Protein AF-A0A6B3MQY4-F1 (afdb_monomer_lite)

pLDDT: mean 89.18, std 12.66, range [29.03, 98.81]

Sequence (368 aa):
MVLSLKIVHDTFLKQQPVPSQKIENEEDKVWVKKGRELELHSWVDLKEEKSYLRIAFTKDEFNGKNTWYVYEPHVEVWDDDKQLFPKKISIKVRNVTSCSTEVVRGLDKQIIDEMNRLIPNVLISFDDLDVQLGPAVWAMLQPAAKRALERAIQDRGVPMVINSAYRTIAQQLILYNHYRNRRCGIPIAARPSRSNHQSGLAIDISDYLRWRPYLQKYGWRWLGWGDPVHFDYVGGGTRDIRALAVRAFQRVWNRYNINDRISEDGSYGPSTERRLNNSFSEGFSISVPSKKESEKSIQFRVLRLSQPYMKGEDVRAIQQALAKAGYSLDVDGVYGRGSEAVVKQFQQQNGLDVDGIVGPATRAKMGL

Foldseek 3Di:
DFKKKAFQAWWKWAQDLDPPVPDPDPLRIDTDHHGDMFTFPDWDCPVPDGQKIWTAGPDCPGNSGGITIIRQVRIWIDDVPRTPPPPLPFDFLLRDQDLALLSLVQAQVQLVVLLCVVPPQQWDALPVALEDEDSREDRIARPLLSVLVNQLCVVVVHHWYWHYAADALSSLLSLVSCCVVVHPVRVDGDHQLPDLSNQRFKIFTDPQVVSVVSSVVSQWDQPPDVRSRMTGRPDDPGDRCSLVSLLSQLVLCCVQPVPLHDDSRSDDDPSSSVVSSRATSSGGDPPPPPVVVVPVPPPQDWAAADVVWQFDPNQLVVVVLLVVVPDDDDSPRTCHPRQLVSLLVQCVVQVHDSRSICDPVSCVSSVD

Structure (mmCIF, N/CA/C/O backbone):
data_AF-A0A6B3MQY4-F1
#
_entry.id   AF-A0A6B3MQY4-F1
#
loop_
_atom_site.group_PDB
_atom_site.id
_atom_site.type_symbol
_atom_site.label_atom_id
_atom_site.label_alt_id
_atom_site.label_comp_id
_atom_site.label_asym_id
_atom_site.label_entity_id
_atom_site.label_seq_id
_atom_site.pdbx_PDB_ins_code
_atom_site.Cartn_x
_atom_site.Cartn_y
_atom_site.Cartn_z
_atom_site.occupancy
_atom_site.B_iso_or_equiv
_atom_site.auth_seq_id
_atom_site.auth_comp_id
_atom_site.auth_asym_id
_atom_site.auth_atom_id
_at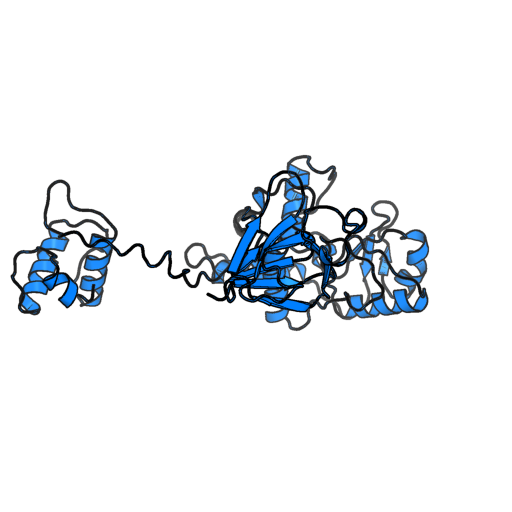om_site.pdbx_PDB_model_num
ATOM 1 N N . MET A 1 1 ? -23.677 -3.964 17.944 1.00 61.03 1 MET A N 1
ATOM 2 C CA . MET A 1 1 ? -22.554 -3.846 18.882 1.00 61.03 1 MET A CA 1
ATOM 3 C C . MET A 1 1 ? -22.333 -5.204 19.499 1.00 61.03 1 MET A C 1
ATOM 5 O O . MET A 1 1 ? -22.690 -5.446 20.648 1.00 61.03 1 MET A O 1
ATOM 9 N N . VAL A 1 2 ? -21.818 -6.109 18.676 1.00 82.31 2 VAL A N 1
ATOM 10 C CA . VAL A 1 2 ? -21.225 -7.362 19.117 1.00 82.31 2 VAL A CA 1
ATOM 11 C C . VAL A 1 2 ? -19.726 -7.120 19.126 1.00 82.31 2 VAL A C 1
ATOM 13 O O . VAL A 1 2 ? -19.123 -6.845 18.087 1.00 82.31 2 VAL A O 1
ATOM 16 N N . LEU A 1 3 ? -19.139 -7.158 20.316 1.00 92.50 3 LEU A N 1
ATOM 17 C CA . LEU A 1 3 ? -17.700 -7.065 20.460 1.00 92.50 3 LEU A CA 1
ATOM 18 C C . LEU A 1 3 ? -17.107 -8.451 20.176 1.00 92.50 3 LEU A C 1
ATOM 20 O O . LEU A 1 3 ? -17.546 -9.437 20.765 1.00 92.50 3 LEU A O 1
ATOM 24 N N . SER A 1 4 ? -16.117 -8.544 19.291 1.00 94.50 4 SER A N 1
ATOM 25 C CA . SER A 1 4 ? -15.489 -9.821 18.942 1.00 94.50 4 SER A CA 1
ATOM 26 C C . SER A 1 4 ? -13.966 -9.766 19.012 1.00 94.50 4 SER A C 1
ATOM 28 O O . SER A 1 4 ? -13.336 -8.728 18.797 1.00 94.50 4 SER A O 1
ATOM 30 N N . LEU A 1 5 ? -13.371 -10.909 19.347 1.00 95.25 5 LEU A N 1
ATOM 31 C CA . LEU A 1 5 ? -11.942 -11.174 19.277 1.00 95.25 5 LEU A CA 1
ATOM 32 C C . LEU A 1 5 ? -11.680 -12.078 18.078 1.00 95.25 5 LEU A C 1
ATOM 34 O O . LEU A 1 5 ? -12.143 -13.219 18.059 1.00 95.25 5 LEU A O 1
ATOM 38 N N . LYS A 1 6 ? -10.891 -11.610 17.114 1.00 95.69 6 LYS A N 1
ATOM 39 C CA . LYS A 1 6 ? -10.415 -12.432 15.997 1.00 95.69 6 LYS A CA 1
ATOM 40 C C . LYS A 1 6 ? -8.990 -12.891 16.262 1.00 95.69 6 LYS A C 1
ATOM 42 O O . LYS A 1 6 ? -8.109 -12.071 16.510 1.00 95.69 6 LYS A O 1
ATOM 47 N N . ILE A 1 7 ? -8.756 -14.197 16.179 1.00 95.81 7 ILE A N 1
ATOM 48 C CA . ILE A 1 7 ? -7.427 -14.798 16.314 1.00 95.81 7 ILE A CA 1
ATOM 49 C C . ILE A 1 7 ? -6.735 -14.775 14.947 1.00 95.81 7 ILE A C 1
ATOM 51 O O . ILE A 1 7 ? -7.096 -15.536 14.048 1.00 95.81 7 ILE A O 1
ATOM 55 N N . VAL A 1 8 ? -5.738 -13.908 14.771 1.00 87.75 8 VAL A N 1
ATOM 56 C CA . VAL A 1 8 ? -5.020 -13.737 13.491 1.00 87.75 8 VAL A CA 1
ATOM 57 C C . VAL A 1 8 ? -3.744 -14.580 13.388 1.00 87.75 8 VAL A C 1
ATOM 59 O O . VAL A 1 8 ? -3.278 -14.845 12.277 1.00 87.75 8 VAL A O 1
ATOM 62 N N . HIS A 1 9 ? -3.246 -15.095 14.516 1.00 78.44 9 HIS A N 1
ATOM 63 C CA . HIS A 1 9 ? -2.163 -16.082 14.612 1.00 78.44 9 HIS A CA 1
ATOM 64 C C . HIS A 1 9 ? -2.474 -17.123 15.696 1.00 78.44 9 HIS A C 1
ATOM 66 O O . HIS A 1 9 ? -3.142 -16.795 16.675 1.00 78.44 9 HIS A O 1
ATOM 72 N N . ASP A 1 10 ? -1.975 -18.356 15.548 1.00 88.25 10 ASP A N 1
ATOM 73 C CA . ASP A 1 10 ? -2.083 -19.381 16.597 1.00 88.25 10 ASP A CA 1
ATOM 74 C C . ASP A 1 10 ? -1.523 -18.838 17.919 1.00 88.25 10 ASP A C 1
ATOM 76 O O . ASP A 1 10 ? -0.451 -18.228 17.961 1.00 88.25 10 ASP A O 1
ATOM 80 N N . THR A 1 11 ? -2.266 -19.011 19.011 1.00 95.38 11 THR A N 1
ATOM 81 C CA . THR A 1 11 ? -1.950 -18.332 20.270 1.00 95.38 11 THR A CA 1
ATOM 82 C C . THR A 1 11 ? -2.423 -19.109 21.494 1.00 95.38 11 THR A C 1
ATOM 84 O O . THR A 1 11 ? -3.112 -20.121 21.386 1.00 95.38 11 THR A O 1
ATOM 87 N N . PHE A 1 12 ? -2.044 -18.620 22.675 1.00 95.69 12 PHE A N 1
ATOM 88 C CA . PHE A 1 12 ? -2.571 -19.087 23.953 1.00 95.69 12 PHE A CA 1
ATOM 89 C C . PHE A 1 12 ? -3.357 -17.970 24.639 1.00 95.69 12 PHE A C 1
ATOM 91 O O . PHE A 1 12 ? -2.823 -16.872 24.836 1.00 95.69 12 PHE A O 1
ATOM 98 N N . LEU A 1 13 ? -4.579 -18.285 25.064 1.00 95.44 13 LEU A N 1
ATOM 99 C CA . LEU A 1 13 ? -5.280 -17.554 26.117 1.00 95.44 13 LEU A CA 1
ATOM 100 C C . LEU A 1 13 ? -4.707 -17.992 27.461 1.00 95.44 13 LEU A C 1
ATOM 102 O O . LEU A 1 13 ? -4.460 -19.179 27.658 1.00 95.44 13 LEU A O 1
ATOM 106 N N . LYS A 1 14 ? -4.443 -17.052 28.368 1.00 94.75 14 LYS A N 1
ATOM 107 C CA . LYS A 1 14 ? -3.740 -17.323 29.631 1.00 94.75 14 LYS A CA 1
ATOM 108 C C . LYS A 1 14 ? -4.386 -16.623 30.819 1.00 94.75 14 LYS A C 1
ATOM 110 O O . LYS A 1 14 ? -4.892 -15.524 30.655 1.00 94.75 14 LYS A O 1
ATOM 115 N N . GLN A 1 15 ? -4.332 -17.198 32.016 1.00 94.25 15 GLN A N 1
ATOM 116 C CA . GLN A 1 15 ? -4.803 -16.524 33.240 1.00 94.25 15 GLN A CA 1
ATOM 117 C C . GLN A 1 15 ? -3.824 -15.463 33.761 1.00 94.25 15 GLN A C 1
ATOM 119 O O . GLN A 1 15 ? -4.165 -14.668 34.633 1.00 94.25 15 GLN A O 1
ATOM 124 N N . GLN A 1 16 ? -2.614 -15.410 33.200 1.00 90.56 16 GLN A N 1
ATOM 125 C CA . GLN A 1 16 ? -1.599 -14.417 33.534 1.00 90.56 16 GLN A CA 1
ATOM 126 C C . GLN A 1 16 ? -0.912 -13.894 32.259 1.00 90.56 16 GLN A C 1
ATOM 128 O O . GLN A 1 16 ? -0.672 -14.672 31.329 1.00 90.56 16 GLN A O 1
ATOM 133 N N . PRO A 1 17 ? -0.535 -12.601 32.196 1.00 90.81 17 PRO A N 1
ATOM 134 C CA . PRO A 1 17 ? 0.137 -12.002 31.041 1.00 90.81 17 PRO A CA 1
ATOM 135 C C . PRO A 1 17 ? 1.636 -12.354 31.013 1.00 90.81 17 PRO A C 1
ATOM 137 O O . PRO A 1 17 ? 2.506 -11.489 31.084 1.00 90.81 17 PRO A O 1
ATOM 140 N N . VAL A 1 18 ? 1.961 -13.645 30.953 1.00 87.94 18 VAL A N 1
ATOM 141 C CA . VAL A 1 18 ? 3.334 -14.172 30.879 1.00 87.94 18 VAL A CA 1
ATOM 142 C C . VAL A 1 18 ? 3.470 -15.153 29.706 1.00 87.94 18 VAL A C 1
ATOM 144 O O . VAL A 1 18 ? 2.458 -15.639 29.191 1.00 87.94 18 VAL A O 1
ATOM 147 N N . PRO A 1 19 ? 4.691 -15.443 29.212 1.00 87.88 19 PRO A N 1
ATOM 148 C CA . PRO A 1 19 ? 4.897 -16.512 28.233 1.00 87.88 19 PRO A CA 1
ATOM 149 C C . PRO A 1 19 ? 4.274 -17.831 28.709 1.00 87.88 19 PRO A C 1
ATOM 151 O O . PRO A 1 19 ? 4.340 -18.142 29.896 1.00 87.88 19 PRO A O 1
ATOM 154 N N . SER A 1 20 ? 3.670 -18.608 27.802 1.00 88.25 20 SER A N 1
ATOM 155 C CA . SER A 1 20 ? 2.954 -19.846 28.164 1.00 88.25 20 SER A CA 1
ATOM 156 C C . SER A 1 20 ? 3.859 -20.891 28.819 1.00 88.25 20 SER A C 1
ATOM 158 O O . SER A 1 20 ? 3.375 -21.698 29.603 1.00 88.25 20 SER A O 1
ATOM 160 N N . GLN A 1 21 ? 5.170 -20.842 28.561 1.00 89.62 21 GLN A N 1
ATOM 161 C CA . GLN A 1 21 ? 6.170 -21.699 29.205 1.00 89.62 21 GLN A CA 1
ATOM 162 C C . GLN A 1 21 ? 6.324 -21.426 30.708 1.00 89.62 21 GLN A C 1
ATOM 164 O O . GLN A 1 21 ? 6.872 -22.259 31.416 1.00 89.62 21 GLN A O 1
ATOM 169 N N . LYS A 1 22 ? 5.870 -20.263 31.197 1.00 91.19 22 LYS A N 1
ATOM 170 C CA . LYS A 1 22 ? 5.898 -19.897 32.623 1.00 91.19 22 LYS A CA 1
ATOM 171 C C . LYS A 1 22 ? 4.606 -20.259 33.365 1.00 91.19 22 LYS A C 1
ATOM 173 O O . LYS A 1 22 ? 4.474 -19.911 34.531 1.00 91.19 22 LYS A O 1
ATOM 178 N N . ILE A 1 23 ? 3.644 -20.886 32.688 1.00 90.94 23 ILE A N 1
ATOM 179 C CA . ILE A 1 23 ? 2.370 -21.309 33.275 1.00 90.94 23 ILE A CA 1
ATOM 180 C C . ILE A 1 23 ? 2.423 -22.824 33.460 1.00 90.94 23 ILE A C 1
ATOM 182 O O . ILE A 1 23 ? 2.354 -23.575 32.482 1.00 90.94 23 ILE A O 1
ATOM 186 N N . GLU A 1 24 ? 2.569 -23.238 34.718 1.00 93.38 24 G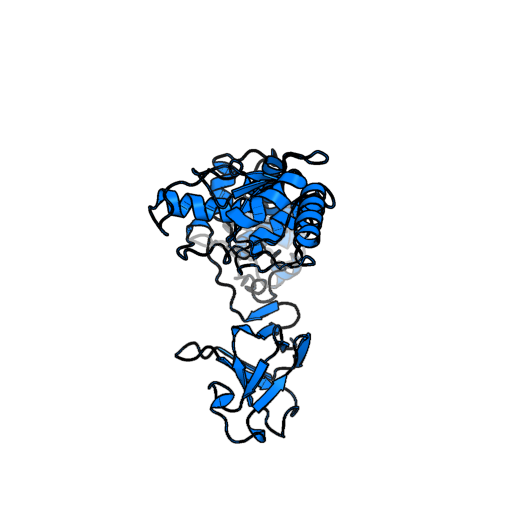LU A N 1
ATOM 187 C CA . GLU A 1 24 ? 2.681 -24.644 35.122 1.00 93.38 24 GLU A CA 1
ATOM 188 C C . GLU A 1 24 ? 1.328 -25.363 35.083 1.00 93.38 24 GLU A C 1
ATOM 190 O O . GLU A 1 24 ? 1.250 -26.503 34.636 1.00 93.38 24 GLU A O 1
ATOM 195 N N . ASN A 1 25 ? 0.253 -24.689 35.501 1.00 92.12 25 ASN A N 1
ATOM 196 C CA . ASN A 1 25 ? -1.086 -25.264 35.496 1.00 92.12 25 ASN A CA 1
ATOM 197 C C . ASN A 1 25 ? -1.700 -25.230 34.084 1.00 92.12 25 ASN A C 1
ATOM 199 O O . ASN A 1 25 ? -1.950 -24.159 33.528 1.00 92.12 25 ASN A O 1
ATOM 203 N N . GLU A 1 26 ? -1.984 -26.398 33.507 1.00 90.69 26 GLU A N 1
ATOM 204 C CA . GLU A 1 26 ? -2.591 -26.513 32.174 1.00 90.69 26 GLU A CA 1
ATOM 205 C C . GLU A 1 26 ? -4.005 -25.910 32.110 1.00 90.69 26 GLU A C 1
ATOM 207 O O . GLU A 1 26 ? -4.407 -25.411 31.065 1.00 90.69 26 GLU A O 1
ATOM 212 N N . GLU A 1 27 ? -4.741 -25.836 33.224 1.00 91.12 27 GLU A N 1
ATOM 213 C CA . GLU A 1 27 ? -6.062 -25.186 33.253 1.00 91.12 27 GLU A CA 1
ATOM 214 C C . GLU A 1 27 ? -5.996 -23.652 33.142 1.00 91.12 27 GLU A C 1
ATOM 216 O O . GLU A 1 27 ? -7.023 -22.991 32.937 1.00 91.12 27 GLU A O 1
ATOM 221 N N . ASP A 1 28 ? -4.801 -23.075 33.294 1.00 93.38 28 ASP A N 1
ATOM 222 C CA . ASP A 1 28 ? -4.534 -21.637 33.228 1.00 93.38 28 ASP A CA 1
ATOM 223 C C . ASP A 1 28 ? -4.042 -21.180 31.848 1.00 93.38 28 ASP A C 1
ATOM 225 O O . ASP A 1 28 ? -3.760 -19.989 31.656 1.00 93.38 28 ASP A O 1
ATOM 229 N N . LYS A 1 29 ? -3.980 -22.086 30.862 1.00 94.62 29 LYS A N 1
ATOM 230 C CA . LYS A 1 29 ? -3.701 -21.754 29.461 1.00 94.62 29 LYS A CA 1
ATOM 231 C C . LYS A 1 29 ? -4.554 -22.576 28.497 1.00 94.62 29 LYS A C 1
ATOM 233 O O . LYS A 1 29 ? -4.759 -23.764 28.679 1.00 94.62 29 LYS A O 1
ATOM 238 N N . VAL A 1 30 ? -5.018 -21.947 27.423 1.00 95.25 30 VAL A N 1
ATOM 239 C CA . VAL A 1 30 ? -5.799 -22.615 26.375 1.00 95.25 30 VAL A CA 1
ATOM 240 C C . VAL A 1 30 ? -5.226 -22.260 25.017 1.00 95.25 30 VAL A C 1
ATOM 242 O O . VAL A 1 30 ? -5.071 -21.082 24.693 1.00 95.25 30 VAL A O 1
ATOM 245 N N . TRP A 1 31 ? -4.902 -23.278 24.222 1.00 94.75 31 TRP A N 1
ATOM 246 C CA . TRP A 1 31 ? -4.451 -23.092 22.847 1.00 94.75 31 TRP A CA 1
ATOM 247 C C . TRP A 1 31 ? -5.632 -22.755 21.936 1.00 94.75 31 TRP A C 1
ATOM 249 O O . TRP A 1 31 ? -6.662 -23.428 21.964 1.00 94.75 31 TRP A O 1
ATOM 259 N N . VAL A 1 32 ? -5.473 -21.727 21.104 1.00 95.44 32 VAL A N 1
ATOM 260 C CA . VAL A 1 32 ? -6.499 -21.283 20.160 1.00 95.44 32 VAL A CA 1
ATOM 261 C C . VAL A 1 32 ? -5.879 -21.077 18.785 1.00 95.44 32 VAL A C 1
ATOM 263 O O . VAL A 1 32 ? -4.894 -20.353 18.624 1.00 95.44 32 VAL A O 1
ATOM 266 N N . LYS A 1 33 ? -6.483 -21.716 17.783 1.00 92.88 33 LYS A N 1
ATOM 267 C CA . LYS A 1 33 ? -6.036 -21.659 16.391 1.00 92.88 33 LYS A CA 1
ATOM 268 C C . LYS A 1 33 ? -6.427 -20.340 15.722 1.00 92.88 33 LYS A C 1
ATOM 270 O O . LYS A 1 33 ? -7.522 -19.817 15.954 1.00 92.88 33 LYS A O 1
ATOM 275 N N . LYS A 1 34 ? -5.573 -19.860 14.818 1.00 91.31 34 LYS A N 1
ATOM 276 C CA . LYS A 1 34 ? -5.878 -18.799 13.854 1.00 91.31 34 LYS A CA 1
ATOM 277 C C . LYS A 1 34 ? -7.217 -19.046 13.154 1.00 91.31 34 LYS A C 1
ATOM 279 O O . LYS A 1 34 ? -7.534 -20.168 12.761 1.00 91.31 34 LYS A O 1
ATOM 284 N N . GLY A 1 35 ? -7.968 -17.967 12.952 1.00 88.12 35 GLY A N 1
ATOM 285 C CA . GLY A 1 35 ? -9.259 -17.948 12.266 1.00 88.12 35 GLY A CA 1
ATOM 286 C C . GLY A 1 35 ? -10.464 -18.096 13.195 1.00 88.12 35 GLY A C 1
ATOM 287 O O . GLY A 1 35 ? -11.590 -17.947 12.734 1.00 88.12 35 GLY A O 1
ATOM 288 N N . ARG A 1 36 ? -10.256 -18.362 14.491 1.00 93.94 36 ARG A N 1
ATOM 289 C CA . ARG A 1 36 ? -11.336 -18.339 15.487 1.00 93.94 36 ARG A CA 1
ATOM 290 C C . ARG A 1 36 ? -11.804 -16.906 15.738 1.00 93.94 36 ARG A C 1
ATOM 292 O O . ARG A 1 36 ? -10.984 -15.999 15.872 1.00 93.94 36 ARG A O 1
ATOM 299 N N . GLU A 1 37 ? -13.115 -16.741 15.853 1.00 93.94 37 GLU A N 1
ATOM 300 C CA . GLU A 1 37 ? -13.773 -15.507 16.276 1.00 93.94 37 GLU A CA 1
ATOM 301 C C . GLU A 1 37 ? -14.598 -15.802 17.531 1.00 93.94 37 GLU A C 1
ATOM 303 O O . GLU A 1 37 ? -15.326 -16.794 17.567 1.00 93.94 37 GLU A O 1
ATOM 308 N N . LEU A 1 38 ? -14.409 -14.998 18.578 1.00 93.38 38 LEU A N 1
ATOM 309 C CA . LEU A 1 38 ? -14.967 -15.222 19.914 1.00 93.38 38 LEU A CA 1
ATOM 310 C C . LEU A 1 38 ? -15.693 -13.962 20.386 1.00 93.38 38 LEU A C 1
ATOM 312 O O . LEU A 1 38 ? -15.182 -12.857 20.209 1.00 93.38 38 LEU A O 1
ATOM 316 N N . GLU A 1 39 ? -16.861 -14.116 21.003 1.00 93.44 39 GLU A N 1
ATOM 317 C CA . GLU A 1 39 ? -17.662 -12.985 21.478 1.00 93.44 39 GLU A CA 1
ATOM 318 C C . GLU A 1 39 ? -17.143 -12.464 22.824 1.00 93.44 39 GLU A C 1
ATOM 320 O O . GLU A 1 39 ? -17.014 -13.206 23.802 1.00 93.44 39 GLU A O 1
ATOM 325 N N . LEU A 1 40 ? -16.843 -11.171 22.877 1.00 93.38 40 LEU A N 1
ATOM 326 C CA . LEU A 1 40 ? -16.317 -10.505 24.056 1.00 93.38 40 LEU A CA 1
ATOM 327 C C . LEU A 1 40 ? -17.413 -9.728 24.787 1.00 93.38 40 LEU A C 1
ATOM 329 O O . LEU A 1 40 ? -18.181 -8.983 24.189 1.00 93.38 40 LEU A O 1
ATOM 333 N N . HIS A 1 41 ? -17.383 -9.800 26.112 1.00 90.25 41 HIS A N 1
ATOM 334 C CA . HIS A 1 41 ? -18.061 -8.850 26.982 1.00 90.25 41 HIS A CA 1
ATOM 335 C C . HIS A 1 41 ? -17.249 -7.551 27.110 1.00 90.25 41 HIS A C 1
ATOM 337 O O . HIS A 1 41 ? -17.795 -6.451 27.038 1.00 90.25 41 HIS A O 1
ATOM 343 N N . SER A 1 42 ? -15.929 -7.650 27.306 1.00 88.69 42 SER A N 1
ATOM 344 C CA . SER A 1 42 ? -15.054 -6.479 27.434 1.00 88.69 42 SER A CA 1
ATOM 345 C C . SER A 1 42 ? -13.589 -6.797 27.134 1.00 88.69 42 SER A C 1
ATOM 347 O O . SER A 1 42 ? -13.180 -7.955 27.046 1.00 88.69 42 SER A O 1
ATOM 349 N N . TRP A 1 43 ? -12.781 -5.750 26.972 1.00 93.19 43 TRP A N 1
ATOM 350 C CA . TRP A 1 43 ? -11.337 -5.865 26.790 1.00 93.19 43 TRP A CA 1
ATOM 351 C C . TRP A 1 43 ? -10.609 -4.624 27.313 1.00 93.19 43 TRP A C 1
ATOM 353 O O . TRP A 1 43 ? -11.179 -3.533 27.384 1.00 93.19 43 TRP A O 1
ATOM 363 N N . VAL A 1 44 ? -9.338 -4.798 27.667 1.00 86.62 44 VAL A N 1
ATOM 364 C CA . VAL A 1 44 ? -8.420 -3.746 28.104 1.00 86.62 44 VAL A CA 1
ATOM 365 C C . VAL A 1 44 ? -7.053 -4.001 27.471 1.00 86.62 44 VAL A C 1
ATOM 367 O O . VAL A 1 44 ? -6.462 -5.064 27.654 1.00 86.62 44 VAL A O 1
ATOM 370 N N . ASP A 1 45 ? -6.563 -3.009 26.734 1.00 83.81 45 ASP A N 1
ATOM 371 C CA . ASP A 1 45 ? -5.159 -2.892 26.331 1.00 83.81 45 ASP A CA 1
ATOM 372 C C . ASP A 1 45 ? -4.342 -2.507 27.563 1.00 83.81 45 ASP A C 1
ATOM 374 O O . ASP A 1 45 ? -4.585 -1.448 28.151 1.00 83.81 45 ASP A O 1
ATOM 378 N N . LEU A 1 46 ? -3.439 -3.391 27.991 1.00 75.44 46 LEU A N 1
ATOM 379 C CA . LEU A 1 46 ? -2.744 -3.219 29.260 1.00 75.44 46 LEU A CA 1
ATOM 380 C C . LEU A 1 46 ? -1.632 -2.179 29.201 1.00 75.44 46 LEU A C 1
ATOM 382 O O . LEU A 1 46 ? -1.231 -1.778 30.283 1.00 75.44 46 LEU A O 1
ATOM 386 N N . LYS A 1 47 ? -1.217 -1.711 28.006 1.00 61.38 47 LYS A N 1
ATOM 387 C CA . LYS A 1 47 ? -0.308 -0.584 27.667 1.00 61.38 47 LYS A CA 1
ATOM 388 C C . LYS A 1 47 ? 1.029 -0.429 28.401 1.00 61.38 47 LYS A C 1
ATOM 390 O O . LYS A 1 47 ? 1.932 0.218 27.874 1.00 61.38 47 LYS A O 1
ATOM 395 N N . GLU A 1 48 ? 1.179 -1.001 29.576 1.00 51.03 48 GLU A N 1
ATOM 396 C CA . GLU A 1 48 ? 2.256 -0.812 30.518 1.00 51.03 48 GLU A CA 1
ATOM 397 C C . GLU A 1 48 ? 2.812 -2.212 30.821 1.00 51.03 48 GLU A C 1
ATOM 399 O O . GLU A 1 48 ? 2.181 -3.070 31.433 1.00 51.03 48 GLU A O 1
ATOM 404 N N . GLU A 1 49 ? 4.014 -2.440 30.289 1.00 46.69 49 GLU A N 1
ATOM 405 C CA . GLU A 1 49 ? 4.969 -3.512 30.606 1.00 46.69 49 GLU A CA 1
ATOM 406 C C . GLU A 1 49 ? 4.880 -4.857 29.870 1.00 46.69 49 GLU A C 1
ATOM 408 O O . GLU A 1 49 ? 5.921 -5.501 29.721 1.00 46.69 49 GLU A O 1
ATOM 413 N N . LYS A 1 50 ? 3.727 -5.319 29.369 1.00 55.28 50 LYS A N 1
ATOM 414 C CA . LYS A 1 50 ? 3.641 -6.646 28.714 1.00 55.28 50 LYS A CA 1
ATOM 415 C C . LYS A 1 50 ? 2.636 -6.603 27.561 1.00 55.28 50 LYS A C 1
ATOM 417 O O . LYS A 1 50 ? 1.487 -6.289 27.816 1.00 55.28 50 LYS A O 1
ATOM 422 N N . SER A 1 51 ? 3.051 -6.939 26.332 1.00 80.81 51 SER A N 1
ATOM 423 C CA . SER A 1 51 ? 2.237 -6.920 25.091 1.00 80.81 51 SER A CA 1
ATOM 424 C C . SER A 1 51 ? 1.035 -7.887 25.122 1.00 80.81 51 SER A C 1
ATOM 426 O O . SER A 1 51 ? 1.013 -8.905 24.424 1.00 80.81 51 SER A O 1
ATOM 428 N N . TYR A 1 52 ? 0.054 -7.613 25.973 1.00 86.31 52 TYR A N 1
ATOM 429 C CA . TYR A 1 52 ? -1.093 -8.457 26.264 1.00 86.31 52 TYR A CA 1
ATOM 430 C C . TYR A 1 52 ? -2.376 -7.637 26.370 1.00 86.31 52 TYR A C 1
ATOM 432 O O . TYR A 1 52 ? -2.452 -6.659 27.111 1.00 86.31 52 TYR A O 1
ATOM 440 N N . LEU A 1 53 ? -3.439 -8.140 25.745 1.00 90.56 53 LEU A N 1
ATOM 441 C CA . LEU A 1 53 ? -4.798 -7.717 26.057 1.00 90.56 53 LEU A CA 1
ATOM 442 C C . LEU A 1 53 ? -5.326 -8.536 27.223 1.00 90.56 53 LEU A C 1
ATOM 444 O O . LEU A 1 53 ? -5.173 -9.758 27.231 1.00 90.56 53 LEU A O 1
ATOM 448 N N . ARG A 1 54 ? -6.022 -7.884 28.152 1.00 93.31 54 ARG A N 1
ATOM 449 C CA . ARG A 1 54 ? -6.958 -8.556 29.055 1.00 93.31 54 ARG A CA 1
ATOM 450 C C . ARG A 1 54 ? -8.332 -8.556 28.398 1.00 93.31 54 ARG A C 1
ATOM 452 O O . ARG A 1 54 ? -8.832 -7.499 28.029 1.00 93.31 54 ARG A O 1
ATOM 459 N N . ILE A 1 55 ? -8.943 -9.720 28.264 1.00 94.31 55 ILE A N 1
ATOM 460 C CA . ILE A 1 55 ? -10.229 -9.928 27.596 1.00 94.31 55 ILE A CA 1
ATOM 461 C C . ILE A 1 55 ? -11.202 -10.629 28.543 1.00 94.31 55 ILE A C 1
ATOM 463 O O . ILE A 1 55 ? -10.777 -11.404 29.398 1.00 94.31 55 ILE A O 1
ATOM 467 N N . ALA A 1 56 ? -12.494 -10.363 28.387 1.00 93.44 56 ALA A N 1
ATOM 468 C CA . ALA A 1 56 ? -13.565 -11.080 29.064 1.00 93.44 56 ALA A CA 1
ATOM 469 C C . ALA A 1 56 ? -14.595 -11.542 28.029 1.00 93.44 56 ALA A C 1
ATOM 471 O O . ALA A 1 56 ? -15.062 -10.720 27.242 1.00 93.44 56 ALA A O 1
ATOM 472 N N . PHE A 1 57 ? -14.939 -12.828 28.019 1.00 92.12 57 PHE A N 1
ATOM 473 C CA . PHE A 1 57 ? -15.910 -13.413 27.087 1.00 92.12 57 PHE A CA 1
ATOM 474 C C . PHE A 1 57 ? -17.350 -13.260 27.588 1.00 92.12 57 PHE A C 1
ATOM 476 O O . PHE A 1 57 ? -17.593 -13.213 28.793 1.00 92.12 57 PHE A O 1
ATOM 483 N N . THR A 1 58 ? -18.310 -13.194 26.660 1.00 84.31 58 THR A N 1
ATOM 484 C CA . THR A 1 58 ? -19.750 -13.109 26.985 1.00 84.31 58 THR A CA 1
ATOM 485 C C . THR A 1 58 ? -20.297 -14.420 27.555 1.00 84.31 58 THR A C 1
ATOM 487 O O . THR A 1 58 ? -21.296 -14.424 28.272 1.00 84.31 58 THR A O 1
ATOM 490 N N . LYS A 1 59 ? -19.647 -15.544 27.238 1.00 82.31 59 LYS A N 1
ATOM 491 C CA . LYS A 1 59 ? -20.007 -16.890 27.691 1.00 82.31 59 LYS A CA 1
ATOM 492 C C . LYS A 1 59 ? -18.777 -17.586 28.260 1.00 82.31 59 LYS A C 1
ATOM 494 O O . LYS A 1 59 ? -17.658 -17.341 27.806 1.00 82.31 59 LYS A O 1
ATOM 499 N N . ASP A 1 60 ? -18.999 -18.480 29.216 1.00 74.19 60 ASP A N 1
ATOM 500 C CA . ASP A 1 60 ? -17.951 -19.361 29.724 1.00 74.19 60 ASP A CA 1
ATOM 501 C C . ASP A 1 60 ? -17.598 -20.405 28.660 1.00 74.19 60 ASP A C 1
ATOM 503 O O . ASP A 1 60 ? -18.239 -21.446 28.538 1.00 74.19 60 ASP A O 1
ATOM 507 N N . GLU A 1 61 ? -16.580 -20.103 27.856 1.00 74.44 61 GLU A N 1
ATOM 508 C CA . GLU A 1 61 ? -16.088 -21.000 26.800 1.00 74.44 61 GLU A CA 1
ATOM 509 C C . GLU A 1 61 ? -14.828 -21.777 27.201 1.00 74.44 61 GLU A C 1
ATOM 511 O O . GLU A 1 61 ? -14.493 -22.776 26.566 1.00 74.44 61 GLU A O 1
ATOM 516 N N . PHE A 1 62 ? -14.126 -21.350 28.254 1.00 84.06 62 PHE A N 1
ATOM 517 C CA . PHE A 1 62 ? -12.800 -21.868 28.591 1.00 84.06 62 PHE A CA 1
ATOM 518 C C . PHE A 1 62 ? -12.694 -22.164 30.088 1.00 84.06 62 PHE A C 1
ATOM 520 O O . PHE A 1 62 ? -12.513 -21.259 30.897 1.00 84.06 62 PHE A O 1
ATOM 527 N N . ASN A 1 63 ? -12.802 -23.442 30.461 1.00 80.19 63 ASN A N 1
ATOM 528 C CA . ASN A 1 63 ? -12.569 -23.950 31.822 1.00 80.19 63 ASN A CA 1
ATOM 529 C C . ASN A 1 63 ? -13.342 -23.211 32.936 1.00 80.19 63 ASN A C 1
ATOM 531 O O . ASN A 1 63 ? -12.814 -23.018 34.028 1.00 80.19 63 ASN A O 1
ATOM 535 N N . GLY A 1 64 ? -14.567 -22.744 32.659 1.00 81.94 64 GLY A N 1
ATOM 536 C CA . GLY A 1 64 ? -15.377 -21.987 33.627 1.00 81.94 64 GLY A CA 1
ATOM 537 C C . GLY A 1 64 ? -14.794 -20.620 34.016 1.00 81.94 64 GLY A C 1
ATOM 538 O O . GLY A 1 64 ? -15.182 -20.053 35.033 1.00 81.94 64 GLY A O 1
ATOM 539 N N . LYS A 1 65 ? -13.833 -20.103 33.239 1.00 85.25 65 LYS A N 1
ATOM 540 C CA . LYS A 1 65 ? -13.204 -18.796 33.441 1.00 85.25 65 LYS A CA 1
ATOM 541 C C . LYS A 1 65 ? -13.600 -17.872 32.295 1.00 85.25 65 LYS A C 1
ATOM 543 O O . LYS A 1 65 ? -13.393 -18.188 31.122 1.00 85.25 65 LYS A O 1
ATOM 548 N N . ASN A 1 66 ? -14.087 -16.685 32.637 1.00 88.56 66 ASN A N 1
ATOM 549 C CA . ASN A 1 66 ? -14.515 -15.697 31.648 1.00 88.56 66 ASN A CA 1
ATOM 550 C C . ASN A 1 66 ? -13.408 -14.713 31.240 1.00 88.56 66 ASN A C 1
ATOM 552 O O . ASN A 1 66 ? -13.469 -14.152 30.150 1.00 88.56 66 ASN A O 1
ATOM 556 N N . THR A 1 67 ? -12.398 -14.501 32.087 1.00 92.56 67 THR A N 1
ATOM 557 C CA . THR A 1 67 ? -11.351 -13.490 31.896 1.00 92.56 67 THR A CA 1
ATOM 558 C C . THR A 1 67 ? -10.035 -14.154 31.532 1.00 92.56 67 THR A C 1
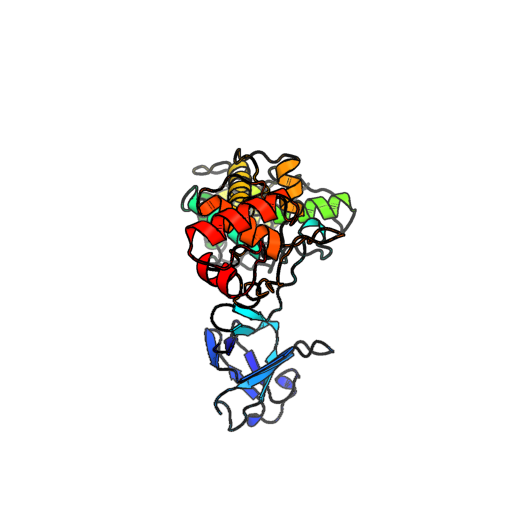ATOM 560 O O . THR A 1 67 ? -9.602 -15.076 32.215 1.00 92.56 67 THR A O 1
ATOM 563 N N . TRP A 1 68 ? -9.378 -13.657 30.488 1.00 95.12 68 TRP A N 1
ATOM 564 C CA . TRP A 1 68 ? -8.128 -14.202 29.966 1.00 95.12 68 TRP A CA 1
ATOM 565 C C . TRP A 1 68 ? -7.187 -13.087 29.501 1.00 95.12 68 TRP A C 1
ATOM 567 O O . TRP A 1 68 ? -7.586 -11.939 29.315 1.00 95.12 68 TRP A O 1
ATOM 577 N N . TYR A 1 69 ? -5.927 -13.439 29.286 1.00 94.44 69 TYR A N 1
ATOM 578 C CA . TYR A 1 69 ? -4.897 -12.613 28.677 1.00 94.44 69 TYR A CA 1
ATOM 579 C C . TYR A 1 69 ? -4.463 -13.233 27.355 1.00 94.44 69 TYR A C 1
ATOM 581 O O . TYR A 1 69 ? -4.260 -14.445 27.269 1.00 94.44 69 TYR A O 1
ATOM 589 N N . VAL A 1 70 ? -4.267 -12.410 26.332 1.00 94.44 70 VAL A N 1
ATOM 590 C CA . VAL A 1 70 ? -3.829 -12.862 25.007 1.00 94.44 70 VAL A CA 1
ATOM 591 C C . VAL A 1 70 ? -2.749 -11.942 24.462 1.00 94.44 70 VAL A C 1
ATOM 593 O O . VAL A 1 70 ? -2.772 -10.742 24.710 1.00 94.44 70 VAL A O 1
ATOM 596 N N . TYR A 1 71 ? -1.773 -12.515 23.758 1.00 90.00 71 TYR A N 1
ATOM 597 C CA . TYR A 1 71 ? -0.670 -11.755 23.177 1.00 90.00 71 TYR A CA 1
ATOM 598 C C . TYR A 1 71 ? -1.193 -10.833 22.069 1.00 90.00 71 TYR A C 1
ATOM 600 O O . TYR A 1 71 ? -1.801 -11.305 21.107 1.00 90.00 71 TYR A O 1
ATOM 608 N N . GLU A 1 72 ? -0.967 -9.530 22.225 1.00 86.56 72 GLU A N 1
ATOM 609 C CA . GLU A 1 72 ? -1.538 -8.472 21.381 1.00 86.56 72 GLU A CA 1
ATOM 610 C C . GLU A 1 72 ? -1.329 -8.691 19.871 1.00 86.56 72 GLU A C 1
ATOM 612 O O . GLU A 1 72 ? -2.316 -8.645 19.139 1.00 86.56 72 GLU A O 1
ATOM 617 N N . PRO A 1 73 ? -0.114 -9.004 19.370 1.00 83.44 73 PRO A N 1
ATOM 618 C CA . PRO A 1 73 ? 0.108 -9.219 17.936 1.00 83.44 73 PRO A CA 1
ATOM 619 C C . PRO A 1 73 ? -0.687 -10.371 17.314 1.00 83.44 73 PRO A C 1
ATOM 621 O O . PRO A 1 73 ? -0.721 -10.495 16.094 1.00 83.44 73 PRO A O 1
ATOM 624 N N . HIS A 1 74 ? -1.283 -11.256 18.117 1.00 91.06 74 HIS A N 1
ATOM 625 C CA . HIS A 1 74 ? -1.995 -12.431 17.616 1.00 91.06 74 HIS A CA 1
ATOM 626 C C . HIS A 1 74 ? -3.499 -12.214 17.480 1.00 91.06 74 HIS A C 1
ATOM 628 O O . HIS A 1 74 ? -4.199 -13.134 17.046 1.00 91.06 74 HIS A O 1
ATOM 634 N N . VAL A 1 75 ? -4.008 -11.037 17.849 1.00 93.00 75 VAL A N 1
ATOM 635 C CA . VAL A 1 75 ? -5.445 -10.786 17.899 1.00 93.00 75 VAL A CA 1
ATOM 636 C C . VAL A 1 75 ? -5.845 -9.431 17.348 1.00 93.00 75 VAL A C 1
ATOM 638 O O . VAL A 1 75 ? -5.092 -8.461 17.367 1.00 93.00 75 VAL A O 1
ATOM 641 N N . GLU A 1 76 ? -7.095 -9.363 16.919 1.00 93.38 76 GLU A N 1
ATOM 642 C CA . GLU A 1 76 ? -7.786 -8.119 16.629 1.00 93.38 76 GLU A CA 1
ATOM 643 C C . GLU A 1 76 ? -9.067 -8.056 17.454 1.00 93.38 76 GLU A C 1
ATOM 645 O O . GLU A 1 76 ? -9.729 -9.074 17.661 1.00 93.38 76 GLU A O 1
ATOM 650 N N . VAL A 1 77 ? -9.439 -6.858 17.896 1.00 91.75 77 VAL A N 1
ATOM 651 C CA . VAL A 1 77 ? -10.726 -6.624 18.562 1.00 91.75 77 VAL A CA 1
ATOM 652 C C . VAL A 1 77 ? -11.607 -5.812 17.635 1.00 91.75 77 VAL A C 1
ATOM 654 O O . VAL A 1 77 ? -11.146 -4.813 17.084 1.00 91.75 77 VAL A O 1
ATOM 657 N N . TRP A 1 78 ? -12.860 -6.221 17.484 1.00 89.69 78 TRP A N 1
ATOM 658 C CA . TRP A 1 78 ? -13.841 -5.618 16.589 1.00 89.69 78 TRP A CA 1
ATOM 659 C C . TRP A 1 78 ? -15.120 -5.267 17.352 1.00 89.69 78 TRP A C 1
ATOM 661 O O . TRP A 1 78 ? -15.472 -5.937 18.315 1.00 89.69 78 TRP A O 1
ATOM 671 N N . ASP A 1 79 ? -15.790 -4.198 16.937 1.00 87.62 79 ASP A N 1
ATOM 672 C CA . ASP A 1 79 ? -17.165 -3.856 17.310 1.00 87.62 79 ASP A CA 1
ATOM 673 C C . ASP A 1 79 ? -17.979 -3.802 16.020 1.00 87.62 79 ASP A C 1
ATOM 675 O O . ASP A 1 79 ? -17.814 -2.876 15.217 1.00 87.62 79 ASP A O 1
ATOM 679 N N . ASP A 1 80 ? -18.770 -4.850 15.787 1.00 85.12 80 ASP A N 1
ATOM 680 C CA . ASP A 1 80 ? -19.368 -5.152 14.487 1.00 85.12 80 ASP A CA 1
ATOM 681 C C . ASP A 1 80 ? -18.281 -5.094 13.373 1.00 85.12 80 ASP A C 1
ATOM 683 O O . ASP A 1 80 ? -17.302 -5.842 13.403 1.00 85.12 80 ASP A O 1
ATOM 687 N N . ASP A 1 81 ? -18.381 -4.159 12.422 1.00 76.88 81 ASP A N 1
ATOM 688 C CA . ASP A 1 81 ? -17.415 -3.995 11.320 1.00 76.88 81 ASP A CA 1
ATOM 689 C C . ASP A 1 81 ? -16.221 -3.078 11.654 1.00 76.88 81 ASP A C 1
ATOM 691 O O . ASP A 1 81 ? -15.364 -2.804 10.806 1.00 76.88 81 ASP A O 1
ATOM 695 N N . LYS A 1 82 ? -16.142 -2.553 12.882 1.00 76.31 82 LYS A N 1
ATOM 696 C CA . LYS A 1 82 ? -15.114 -1.589 13.286 1.00 76.31 82 LYS A CA 1
ATOM 697 C C . LYS A 1 82 ? -14.024 -2.245 14.126 1.00 76.31 82 LYS A C 1
ATOM 699 O O . LYS A 1 82 ? -14.211 -2.517 15.305 1.00 76.31 82 LYS A O 1
ATOM 704 N N . GLN A 1 83 ? -12.826 -2.361 13.565 1.00 82.81 83 GLN A N 1
ATOM 705 C CA . GLN A 1 83 ? -11.643 -2.777 14.320 1.00 82.81 83 GLN A CA 1
ATOM 706 C C . GLN A 1 83 ? -11.264 -1.737 15.392 1.00 82.81 83 GLN A C 1
ATOM 708 O O . GLN A 1 83 ? -10.947 -0.585 15.082 1.00 82.81 83 GLN A O 1
ATOM 713 N N . LEU A 1 84 ? -11.286 -2.154 16.655 1.00 81.44 84 LEU A N 1
ATOM 714 C CA . LEU A 1 84 ? -10.883 -1.386 17.832 1.00 81.44 84 LEU A CA 1
ATOM 715 C C . LEU A 1 84 ? -9.431 -1.656 18.255 1.00 81.44 84 LEU A C 1
ATOM 717 O O . LEU A 1 84 ? -8.791 -0.759 18.814 1.00 81.44 84 LEU A O 1
ATOM 721 N N . PHE A 1 85 ? -8.921 -2.867 17.994 1.00 82.38 85 PHE A N 1
ATOM 722 C CA . PHE A 1 85 ? -7.544 -3.267 18.293 1.00 82.38 85 PHE A CA 1
ATOM 723 C C . PHE A 1 85 ? -6.891 -4.037 17.122 1.00 82.38 85 PHE A C 1
ATOM 725 O O . PHE A 1 85 ? -7.569 -4.880 16.526 1.00 82.38 85 PHE A O 1
ATOM 732 N N . PRO A 1 86 ? -5.596 -3.801 16.820 1.00 74.44 86 PRO A N 1
ATOM 733 C CA . PRO A 1 86 ? -4.752 -2.741 17.381 1.00 74.44 86 PRO A CA 1
ATOM 734 C C . PRO A 1 86 ? -5.337 -1.350 17.114 1.00 74.44 86 PRO A C 1
ATOM 736 O O . PRO A 1 86 ? -5.980 -1.117 16.087 1.00 74.44 86 PRO A O 1
ATOM 739 N N . LYS A 1 87 ? -5.166 -0.419 18.068 1.00 64.50 87 LYS A N 1
ATOM 740 C CA . LYS A 1 87 ? -5.600 0.969 17.860 1.00 64.50 87 LYS A CA 1
ATOM 741 C C . LYS A 1 87 ? -4.838 1.510 16.658 1.00 64.50 87 LYS A C 1
ATOM 743 O O . LYS A 1 87 ? -3.619 1.651 16.712 1.00 64.50 87 LYS A O 1
ATOM 748 N N . LYS A 1 88 ? -5.557 1.822 15.580 1.00 59.25 88 LYS A N 1
ATOM 749 C CA . LYS A 1 88 ? -4.963 2.436 14.391 1.00 59.25 88 LYS A CA 1
ATOM 750 C C . LYS A 1 88 ? -4.365 3.780 14.803 1.00 59.25 88 LYS A C 1
ATOM 752 O O . LYS A 1 88 ? -5.094 4.696 15.182 1.00 59.25 88 LYS A O 1
ATOM 757 N N . ILE A 1 89 ? -3.037 3.881 14.790 1.00 57.94 89 ILE A N 1
ATOM 758 C CA . ILE A 1 89 ? -2.345 5.148 15.016 1.00 57.94 89 ILE A CA 1
ATOM 759 C C . ILE A 1 89 ? -2.627 6.007 13.789 1.00 57.94 89 ILE A C 1
ATOM 761 O O . ILE A 1 89 ? -2.057 5.782 12.725 1.00 57.94 89 ILE A O 1
ATOM 765 N N . SER A 1 90 ? -3.534 6.967 13.949 1.00 70.62 90 SER A N 1
ATOM 766 C CA . SER A 1 90 ? -3.866 7.920 12.899 1.00 70.62 90 SER A CA 1
ATOM 767 C C . SER A 1 90 ? -2.776 8.980 12.825 1.00 70.62 90 SER A C 1
ATOM 769 O O . SER A 1 90 ? -2.791 9.987 13.538 1.00 70.62 90 SER A O 1
ATOM 771 N N . ILE A 1 91 ? -1.760 8.714 12.008 1.00 84.81 91 ILE A N 1
ATOM 772 C CA . ILE A 1 91 ? -0.648 9.630 11.780 1.00 84.81 91 ILE A CA 1
ATOM 773 C C . ILE A 1 91 ? -0.658 10.084 10.328 1.00 84.81 91 ILE A C 1
ATOM 775 O O . ILE A 1 91 ? -0.856 9.307 9.399 1.00 84.81 91 ILE A O 1
ATOM 779 N N . LYS A 1 92 ? -0.446 11.381 10.110 1.00 92.50 92 LYS A N 1
ATOM 780 C CA . LYS A 1 92 ? -0.254 11.888 8.750 1.00 92.50 92 LYS A CA 1
ATOM 781 C C . LYS A 1 92 ? 1.046 11.335 8.183 1.00 92.50 92 LYS A C 1
ATOM 783 O O . LYS A 1 92 ? 2.044 11.309 8.898 1.00 92.50 92 LYS A O 1
ATOM 788 N N . VAL A 1 93 ? 1.076 11.007 6.893 1.00 95.38 93 VAL A N 1
ATOM 789 C CA . VAL A 1 93 ? 2.281 10.503 6.202 1.00 95.38 93 VAL A CA 1
ATOM 790 C C . VAL A 1 93 ? 3.513 11.379 6.476 1.00 95.38 93 VAL A C 1
ATOM 792 O O . VAL A 1 93 ? 4.593 10.866 6.755 1.00 95.38 93 VAL A O 1
ATOM 795 N N . ARG A 1 94 ? 3.355 12.710 6.490 1.00 94.50 94 ARG A N 1
ATOM 796 C CA . ARG A 1 94 ? 4.446 13.659 6.796 1.00 94.50 94 ARG A CA 1
ATOM 797 C C . ARG A 1 94 ? 5.000 13.576 8.225 1.00 94.50 94 ARG A C 1
ATOM 799 O O . ARG A 1 94 ? 6.103 14.048 8.471 1.00 94.50 94 ARG A O 1
ATOM 806 N N . ASN A 1 95 ? 4.219 13.040 9.160 1.00 92.62 95 ASN A N 1
ATOM 807 C CA . ASN A 1 95 ? 4.556 12.950 10.578 1.00 92.62 95 ASN A CA 1
ATOM 808 C C . ASN A 1 95 ? 5.161 11.586 10.947 1.00 92.62 95 ASN A C 1
ATOM 810 O O . ASN A 1 95 ? 5.556 11.409 12.094 1.00 92.62 95 ASN A O 1
ATOM 814 N N . VAL A 1 96 ? 5.241 10.626 10.018 1.00 88.12 96 VAL A N 1
ATOM 815 C CA . VAL A 1 96 ? 5.829 9.307 10.289 1.00 88.12 96 VAL A CA 1
ATOM 816 C C . VAL A 1 96 ? 7.300 9.454 10.678 1.00 88.12 96 VAL A C 1
ATOM 818 O O . VAL A 1 96 ? 8.118 9.999 9.937 1.00 88.12 96 VAL A O 1
ATOM 821 N N . THR A 1 97 ? 7.631 8.975 11.876 1.00 88.12 97 THR A N 1
ATOM 822 C CA . THR A 1 97 ? 8.975 9.057 12.462 1.00 88.12 97 THR A CA 1
ATOM 823 C C . THR A 1 97 ? 9.658 7.697 12.593 1.00 88.12 97 THR A C 1
ATOM 825 O O . THR A 1 97 ? 10.888 7.655 12.669 1.00 88.12 97 THR A O 1
ATOM 828 N N . SER A 1 98 ? 8.887 6.607 12.609 1.00 87.00 98 SER A N 1
ATOM 829 C CA . SER A 1 98 ? 9.389 5.233 12.582 1.00 87.00 98 SER A CA 1
ATOM 830 C C . SER A 1 98 ? 10.131 4.949 11.280 1.00 87.00 98 SER A C 1
ATOM 832 O O . SER A 1 98 ? 9.694 5.387 10.224 1.00 87.00 98 SER A O 1
ATOM 834 N N . CYS A 1 99 ? 11.192 4.145 11.335 1.00 87.94 99 CYS A N 1
ATOM 835 C CA . CYS A 1 99 ? 11.935 3.741 10.134 1.00 87.94 99 CYS A CA 1
ATOM 836 C C . CYS A 1 99 ? 11.265 2.617 9.327 1.00 87.94 99 CYS A C 1
ATOM 838 O O . CYS A 1 99 ? 11.751 2.255 8.260 1.00 87.94 99 CYS A O 1
ATOM 840 N N . SER A 1 100 ? 10.145 2.080 9.820 1.00 86.44 100 SER A N 1
ATOM 841 C CA . SER A 1 100 ? 9.275 1.182 9.061 1.00 86.44 100 SER A CA 1
ATOM 842 C C . SER A 1 100 ? 8.263 1.980 8.239 1.00 86.44 100 SER A C 1
ATOM 844 O O . SER A 1 100 ? 7.711 2.978 8.707 1.00 86.44 100 SER A O 1
ATOM 846 N N . THR A 1 101 ? 7.978 1.495 7.031 1.00 89.00 101 THR A N 1
ATOM 847 C CA . THR A 1 101 ? 6.896 1.999 6.173 1.00 89.00 101 THR A CA 1
ATOM 848 C C . THR A 1 101 ? 5.593 1.213 6.347 1.00 89.00 101 THR A C 1
ATOM 850 O O . THR A 1 101 ? 4.606 1.521 5.692 1.00 89.00 101 THR A O 1
ATOM 853 N N . GLU A 1 102 ? 5.545 0.230 7.248 1.00 83.56 102 GLU A N 1
ATOM 854 C CA . GLU A 1 102 ? 4.344 -0.572 7.523 1.00 83.56 102 GLU A CA 1
ATOM 855 C C . GLU A 1 102 ? 3.152 0.274 7.990 1.00 83.56 102 GLU A C 1
ATOM 857 O O . GLU A 1 102 ? 2.004 -0.046 7.693 1.00 83.56 102 GLU A O 1
ATOM 862 N N . VAL A 1 103 ? 3.412 1.396 8.665 1.00 82.06 103 VAL A N 1
ATOM 863 C CA . VAL A 1 103 ? 2.366 2.272 9.211 1.00 82.06 103 VAL A CA 1
ATOM 864 C C . VAL A 1 103 ? 1.377 2.766 8.145 1.00 82.06 103 VAL A C 1
ATOM 866 O O . VAL A 1 103 ? 0.214 2.993 8.466 1.00 82.06 103 VAL A O 1
ATOM 869 N N . VAL A 1 104 ? 1.795 2.881 6.873 1.00 89.88 104 VAL A N 1
ATOM 870 C CA . VAL A 1 104 ? 0.926 3.311 5.757 1.00 89.88 104 VAL A CA 1
ATOM 871 C C . VAL A 1 104 ? 0.178 2.178 5.052 1.00 89.88 104 VAL A C 1
ATOM 873 O O . VAL A 1 104 ? -0.467 2.414 4.031 1.00 89.88 104 VAL A O 1
ATOM 876 N N . ARG A 1 105 ? 0.200 0.954 5.596 1.00 84.31 105 ARG A N 1
ATOM 877 C CA . ARG A 1 105 ? -0.402 -0.229 4.961 1.00 84.31 105 ARG A CA 1
ATOM 878 C C . ARG A 1 105 ? -1.891 -0.041 4.613 1.00 84.31 105 ARG A C 1
ATOM 880 O O . ARG A 1 105 ? -2.363 -0.580 3.614 1.00 84.31 105 ARG A O 1
ATOM 887 N N . GLY A 1 106 ? -2.634 0.754 5.387 1.00 84.25 106 GLY A N 1
ATOM 888 C CA . GLY A 1 106 ? -4.038 1.065 5.091 1.00 84.25 106 GLY A CA 1
ATOM 889 C C . GLY A 1 106 ? -4.218 1.949 3.851 1.00 84.25 106 GLY A C 1
ATOM 890 O O . GLY A 1 106 ? -4.975 1.597 2.945 1.00 84.25 106 GLY A O 1
ATOM 891 N N . LEU A 1 107 ? -3.476 3.059 3.767 1.00 92.56 107 LEU A N 1
ATOM 892 C CA . LEU A 1 107 ? -3.484 3.942 2.596 1.00 92.56 107 LEU A CA 1
ATOM 893 C C . LEU A 1 107 ? -2.960 3.227 1.345 1.00 92.56 107 LEU A C 1
ATOM 895 O O . LEU A 1 107 ? -3.535 3.351 0.263 1.00 92.56 107 LEU A O 1
ATOM 899 N N . ASP A 1 108 ? -1.894 2.451 1.504 1.00 94.69 108 ASP A N 1
ATOM 900 C CA . ASP A 1 108 ? -1.290 1.649 0.445 1.00 94.69 108 ASP A CA 1
ATOM 901 C C . ASP A 1 108 ? -2.298 0.702 -0.205 1.00 94.69 108 ASP A C 1
ATOM 903 O O . ASP A 1 108 ? -2.420 0.685 -1.432 1.00 94.69 108 ASP A O 1
ATOM 907 N N . LYS A 1 109 ? -3.060 -0.035 0.616 1.00 87.88 109 LYS A N 1
ATOM 908 C CA . LYS A 1 109 ? -4.100 -0.956 0.147 1.00 87.88 109 LYS A CA 1
ATOM 909 C C . LYS A 1 109 ? -5.108 -0.237 -0.748 1.00 87.88 109 LYS A C 1
ATOM 911 O O . LYS A 1 109 ? -5.399 -0.716 -1.834 1.00 87.88 109 LYS A O 1
ATOM 916 N N . GLN A 1 110 ? -5.583 0.942 -0.349 1.00 92.38 110 GLN A N 1
ATOM 917 C CA . GLN A 1 110 ? -6.564 1.699 -1.137 1.00 92.38 110 GLN A CA 1
ATOM 918 C C . GLN A 1 110 ? -6.014 2.167 -2.482 1.00 92.38 110 GLN A C 1
ATOM 920 O O . GLN A 1 110 ? -6.733 2.165 -3.480 1.00 92.38 110 GLN A O 1
ATOM 925 N N . ILE A 1 111 ? -4.740 2.565 -2.514 1.00 97.75 111 ILE A N 1
ATOM 926 C CA . ILE A 1 111 ? -4.071 2.943 -3.759 1.00 97.75 111 ILE A CA 1
ATOM 927 C C . ILE A 1 111 ? -3.951 1.715 -4.669 1.00 97.75 111 ILE A C 1
ATOM 929 O O . ILE A 1 111 ? -4.315 1.804 -5.838 1.00 97.75 111 ILE A O 1
ATOM 933 N N . ILE A 1 112 ? -3.497 0.572 -4.145 1.00 94.19 112 ILE A N 1
ATOM 934 C CA . ILE A 1 112 ? -3.352 -0.682 -4.905 1.00 94.19 112 ILE A CA 1
ATOM 935 C C . ILE A 1 112 ? -4.709 -1.173 -5.429 1.00 94.19 112 ILE A C 1
ATOM 937 O O . ILE A 1 112 ? -4.830 -1.510 -6.608 1.00 94.19 112 ILE A O 1
ATOM 941 N N . ASP A 1 113 ? -5.742 -1.165 -4.588 1.00 89.81 113 ASP A N 1
ATOM 942 C CA . ASP A 1 113 ? -7.098 -1.572 -4.958 1.00 89.81 113 ASP A CA 1
ATOM 943 C C . ASP A 1 113 ? -7.647 -0.667 -6.072 1.00 89.81 113 ASP A C 1
ATOM 945 O O . ASP A 1 113 ? -8.195 -1.153 -7.061 1.00 89.81 113 ASP A O 1
ATOM 949 N N . GLU A 1 114 ? -7.439 0.651 -5.980 1.00 96.81 114 GLU A N 1
ATOM 950 C CA . GLU A 1 114 ? -7.839 1.585 -7.035 1.00 96.81 114 GLU A CA 1
ATOM 951 C C . GLU A 1 114 ? -7.024 1.388 -8.325 1.00 96.81 114 GLU A C 1
ATOM 953 O O . GLU A 1 114 ? -7.589 1.491 -9.414 1.00 96.81 114 GLU A O 1
ATOM 958 N N . MET A 1 115 ? -5.730 1.051 -8.243 1.00 98.19 115 MET A N 1
ATOM 959 C CA . MET A 1 115 ? -4.937 0.682 -9.424 1.00 98.19 115 MET A CA 1
ATOM 960 C C . MET A 1 115 ? -5.527 -0.543 -10.126 1.00 98.19 115 MET A C 1
ATOM 962 O O . MET A 1 115 ? -5.716 -0.504 -11.341 1.00 98.19 115 MET A O 1
ATOM 966 N N . ASN A 1 116 ? -5.866 -1.592 -9.372 1.00 91.62 116 ASN A N 1
ATOM 967 C CA . ASN A 1 116 ? -6.499 -2.800 -9.905 1.00 91.62 116 ASN A CA 1
ATOM 968 C C . ASN A 1 116 ? -7.938 -2.552 -10.386 1.00 91.62 116 ASN A C 1
ATOM 970 O O . ASN A 1 116 ? -8.398 -3.214 -11.312 1.00 91.62 116 ASN A O 1
ATOM 974 N N . ARG A 1 117 ? -8.644 -1.559 -9.835 1.00 92.56 117 ARG A N 1
ATOM 975 C CA . ARG A 1 117 ? -9.949 -1.120 -10.350 1.00 92.56 117 ARG A CA 1
ATOM 976 C C . ARG A 1 117 ? -9.829 -0.392 -11.691 1.00 92.56 117 ARG A C 1
ATOM 978 O O . ARG A 1 117 ? -10.709 -0.516 -12.537 1.00 92.56 117 ARG A O 1
ATOM 985 N N . LEU A 1 118 ? -8.770 0.397 -11.876 1.00 93.38 118 LEU A N 1
ATOM 986 C CA . LEU A 1 118 ? -8.497 1.120 -13.122 1.00 93.38 118 LEU A CA 1
ATOM 987 C C . LEU A 1 118 ? -7.969 0.200 -14.223 1.00 93.38 118 LEU A C 1
ATOM 989 O O . LEU A 1 118 ? -8.332 0.363 -15.385 1.00 93.38 118 LEU A O 1
ATOM 993 N N . ILE A 1 119 ? -7.092 -0.736 -13.864 1.00 95.19 119 ILE A N 1
ATOM 994 C CA . ILE A 1 119 ? -6.537 -1.743 -14.765 1.00 95.19 119 ILE A CA 1
ATOM 995 C C . ILE A 1 119 ? -6.577 -3.088 -14.030 1.00 95.19 119 ILE A C 1
ATOM 997 O O . ILE A 1 119 ? -5.711 -3.336 -13.189 1.00 95.19 119 ILE A O 1
ATOM 1001 N N . PRO A 1 120 ? -7.555 -3.957 -14.340 1.00 93.56 120 PRO A N 1
ATOM 1002 C CA . PRO A 1 120 ? -7.690 -5.256 -13.693 1.00 93.56 120 PRO A CA 1
ATOM 1003 C C . PRO A 1 120 ? -6.395 -6.067 -13.725 1.00 93.56 120 PRO A C 1
ATOM 1005 O O . PRO A 1 120 ? -5.762 -6.200 -14.774 1.00 93.56 120 PRO A O 1
ATOM 1008 N N . ASN A 1 121 ? -6.024 -6.621 -12.569 1.00 89.25 121 ASN A N 1
ATOM 1009 C CA . ASN A 1 121 ? -4.842 -7.468 -12.380 1.00 89.25 121 ASN A CA 1
ATOM 1010 C C . ASN A 1 121 ? -3.515 -6.808 -12.797 1.00 89.25 121 ASN A C 1
ATOM 1012 O O . ASN A 1 121 ? -2.573 -7.502 -13.185 1.00 89.25 121 ASN A O 1
ATOM 1016 N N . VAL A 1 122 ? -3.419 -5.475 -12.730 1.00 96.88 122 VAL A N 1
ATOM 1017 C CA . VAL A 1 122 ? -2.158 -4.771 -13.000 1.00 96.88 122 VAL A CA 1
ATOM 1018 C C . VAL A 1 122 ? -1.080 -5.132 -11.978 1.00 96.88 122 VAL A C 1
ATOM 1020 O O . VAL A 1 122 ? 0.097 -5.212 -12.328 1.00 96.88 122 VAL A O 1
ATOM 1023 N N . LEU A 1 123 ? -1.489 -5.398 -10.737 1.00 96.38 123 LEU A N 1
ATOM 1024 C CA . LEU A 1 123 ? -0.663 -5.956 -9.676 1.00 96.38 123 LEU A CA 1
ATOM 1025 C C . LEU A 1 123 ? -1.387 -7.152 -9.063 1.00 96.38 123 LEU A C 1
ATOM 1027 O O . LEU A 1 123 ? -2.569 -7.060 -8.731 1.00 96.38 123 LEU A O 1
ATOM 1031 N N . ILE A 1 124 ? -0.667 -8.255 -8.889 1.00 86.31 124 ILE A N 1
ATOM 1032 C CA . ILE A 1 124 ? -1.176 -9.476 -8.265 1.00 86.31 124 ILE A CA 1
ATOM 1033 C C . ILE A 1 124 ? -0.266 -9.904 -7.119 1.00 86.31 124 ILE A C 1
ATOM 1035 O O . ILE A 1 124 ? 0.942 -9.649 -7.162 1.00 86.31 124 ILE A O 1
ATOM 1039 N N . SER A 1 125 ? -0.855 -10.557 -6.113 1.00 89.44 125 SER A N 1
ATOM 1040 C CA . SER A 1 125 ? -0.087 -11.065 -4.978 1.00 89.44 125 SER A CA 1
ATOM 1041 C C . SER A 1 125 ? 0.816 -12.225 -5.406 1.00 89.44 125 SER A C 1
ATOM 1043 O O . SER A 1 125 ? 0.424 -13.022 -6.265 1.00 89.44 125 SER A O 1
ATOM 1045 N N . PHE A 1 126 ? 2.008 -12.300 -4.818 1.00 90.69 126 PHE A N 1
ATOM 1046 C CA . PHE A 1 126 ? 2.922 -13.441 -4.882 1.00 90.69 126 PHE A CA 1
ATOM 1047 C C . PHE A 1 126 ? 3.133 -14.120 -3.516 1.00 90.69 126 PHE A C 1
ATOM 1049 O O . PHE A 1 126 ? 4.055 -14.917 -3.374 1.00 90.69 126 PHE A O 1
ATOM 1056 N N . ASP A 1 127 ? 2.290 -13.826 -2.519 1.00 81.44 127 ASP A N 1
ATOM 1057 C CA . ASP A 1 127 ? 2.339 -14.452 -1.182 1.00 81.44 127 ASP A CA 1
ATOM 1058 C C . ASP A 1 127 ? 2.165 -15.983 -1.220 1.00 81.44 127 ASP A C 1
ATOM 1060 O O . ASP A 1 127 ? 2.469 -16.672 -0.253 1.00 81.44 127 ASP A O 1
ATOM 1064 N N . ASP A 1 128 ? 1.649 -16.514 -2.329 1.00 81.50 128 ASP A N 1
ATOM 1065 C CA . ASP A 1 128 ? 1.491 -17.939 -2.616 1.00 81.50 128 ASP A CA 1
ATOM 1066 C C . ASP A 1 128 ? 2.794 -18.641 -3.039 1.00 81.50 128 ASP A C 1
ATOM 1068 O O . ASP A 1 128 ? 2.819 -19.868 -3.126 1.00 81.50 128 ASP A O 1
ATOM 1072 N N . LEU A 1 129 ? 3.866 -17.894 -3.319 1.00 86.69 129 LEU A N 1
ATOM 1073 C CA . LEU A 1 129 ? 5.174 -18.457 -3.661 1.00 86.69 129 LEU A CA 1
ATOM 1074 C C . LEU A 1 129 ? 5.964 -18.843 -2.398 1.00 86.69 129 LEU A C 1
ATOM 1076 O O . LEU A 1 129 ? 5.693 -18.350 -1.307 1.00 86.69 129 LEU A O 1
ATOM 1080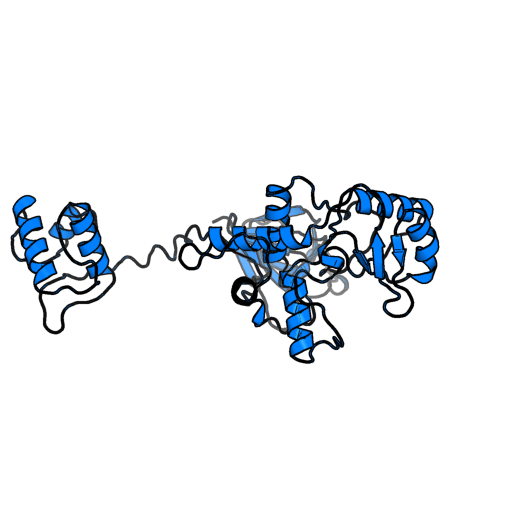 N N . ASP A 1 130 ? 6.993 -19.685 -2.551 1.00 88.06 130 ASP A N 1
ATOM 1081 C CA . ASP A 1 130 ? 7.900 -20.061 -1.454 1.00 88.06 130 ASP A CA 1
ATOM 1082 C C . ASP A 1 130 ? 8.858 -18.904 -1.101 1.00 88.06 130 ASP A C 1
ATOM 1084 O O . ASP A 1 130 ? 10.023 -18.849 -1.515 1.00 88.06 130 ASP A O 1
ATOM 1088 N N . VAL A 1 131 ? 8.315 -17.908 -0.397 1.00 88.69 131 VAL A N 1
ATOM 1089 C CA . VAL A 1 131 ? 8.990 -16.659 -0.037 1.00 88.69 131 VAL A CA 1
ATOM 1090 C C . VAL A 1 131 ? 8.860 -16.342 1.452 1.00 88.69 131 VAL A C 1
ATOM 1092 O O . VAL A 1 131 ? 7.865 -16.648 2.103 1.00 88.69 131 VAL A O 1
ATOM 1095 N N . GLN A 1 132 ? 9.866 -15.660 1.992 1.00 84.00 132 GLN A N 1
ATOM 1096 C CA . GLN A 1 132 ? 9.850 -15.063 3.325 1.00 84.00 132 GLN A CA 1
ATOM 1097 C C . GLN A 1 132 ? 9.842 -13.542 3.186 1.00 84.00 132 GLN A C 1
ATOM 1099 O O . GLN A 1 132 ? 10.686 -12.977 2.484 1.00 84.00 132 GLN A O 1
ATOM 1104 N N . LEU A 1 133 ? 8.895 -12.886 3.859 1.00 80.44 133 LEU A N 1
ATOM 1105 C CA . LEU A 1 133 ? 8.607 -11.463 3.696 1.00 80.44 133 LEU A CA 1
ATOM 1106 C C . LEU A 1 133 ? 8.625 -10.732 5.035 1.00 80.44 133 LEU A C 1
ATOM 1108 O O . LEU A 1 133 ? 8.075 -11.206 6.028 1.00 80.44 133 LEU A O 1
ATOM 1112 N N . GLY A 1 134 ? 9.226 -9.543 5.045 1.00 71.31 134 GLY A N 1
ATOM 1113 C CA . GLY A 1 134 ? 9.109 -8.618 6.169 1.00 71.31 134 GLY A CA 1
ATOM 1114 C C . GLY A 1 134 ? 7.730 -7.939 6.219 1.00 71.31 134 GLY A C 1
ATOM 1115 O O . GLY A 1 134 ? 7.076 -7.782 5.186 1.00 71.31 134 GLY A O 1
ATOM 1116 N N . PRO A 1 135 ? 7.299 -7.437 7.389 1.00 67.50 135 PRO A N 1
ATOM 1117 C CA . PRO A 1 135 ? 5.956 -6.876 7.585 1.00 67.50 135 PRO A CA 1
ATOM 1118 C C . PRO A 1 135 ? 5.692 -5.579 6.800 1.00 67.50 135 PRO A C 1
ATOM 1120 O O . PRO A 1 135 ? 4.541 -5.206 6.587 1.00 67.50 135 PRO A O 1
ATOM 1123 N N . ALA A 1 136 ? 6.727 -4.894 6.309 1.00 71.06 136 ALA A N 1
ATOM 1124 C CA . ALA A 1 136 ? 6.588 -3.715 5.448 1.00 71.06 136 ALA A CA 1
ATOM 1125 C C . ALA A 1 136 ? 6.535 -4.049 3.942 1.00 71.06 136 ALA A C 1
ATOM 1127 O O . ALA A 1 136 ? 6.297 -3.158 3.122 1.00 71.06 136 ALA A O 1
ATOM 1128 N N . VAL A 1 137 ? 6.770 -5.309 3.561 1.00 80.81 137 VAL A N 1
ATOM 1129 C CA . VAL A 1 137 ? 6.789 -5.726 2.157 1.00 80.81 137 VAL A CA 1
ATOM 1130 C C . VAL A 1 137 ? 5.357 -5.852 1.641 1.00 80.81 137 VAL A C 1
ATOM 1132 O O . VAL A 1 137 ? 4.500 -6.492 2.256 1.00 80.81 137 VAL A O 1
ATOM 1135 N N . TRP A 1 138 ? 5.100 -5.237 0.487 1.00 85.44 138 TRP A N 1
ATOM 1136 C CA . TRP A 1 138 ? 3.922 -5.531 -0.316 1.00 85.44 138 TRP A CA 1
ATOM 1137 C C . TRP A 1 138 ? 4.273 -6.609 -1.316 1.00 85.44 138 TRP A C 1
ATOM 1139 O O . TRP A 1 138 ? 5.023 -6.358 -2.260 1.00 85.44 138 TRP A O 1
ATOM 1149 N N . ALA A 1 139 ? 3.700 -7.791 -1.125 1.00 90.06 139 ALA A N 1
ATOM 1150 C CA . ALA A 1 139 ? 3.922 -8.938 -1.984 1.00 90.06 139 ALA A CA 1
ATOM 1151 C C . ALA A 1 139 ? 3.197 -8.820 -3.326 1.00 90.06 139 ALA A C 1
ATOM 1153 O O . ALA A 1 139 ? 2.456 -9.705 -3.722 1.00 90.06 139 ALA A O 1
ATOM 1154 N N . MET A 1 140 ? 3.364 -7.698 -4.018 1.00 94.75 140 MET A N 1
ATOM 1155 C CA . MET A 1 140 ? 2.698 -7.400 -5.275 1.00 94.75 140 MET A CA 1
ATOM 1156 C C . MET A 1 140 ? 3.731 -7.287 -6.391 1.00 94.75 140 MET A C 1
ATOM 1158 O O . MET A 1 140 ? 4.764 -6.636 -6.235 1.00 94.75 140 MET A O 1
ATOM 1162 N N . LEU A 1 141 ? 3.432 -7.892 -7.535 1.00 98.31 141 LEU A N 1
ATOM 1163 C CA . LEU A 1 141 ? 4.189 -7.747 -8.778 1.00 98.31 141 LEU A CA 1
ATOM 1164 C C . LEU A 1 141 ? 3.224 -7.672 -9.957 1.00 98.31 141 LEU A C 1
ATOM 1166 O O . LEU A 1 141 ? 2.066 -8.084 -9.863 1.00 98.31 141 LEU A O 1
ATOM 1170 N N . GLN A 1 142 ? 3.706 -7.193 -11.102 1.00 98.69 142 GLN A N 1
ATOM 1171 C CA . GLN A 1 142 ? 2.973 -7.411 -12.347 1.00 98.69 142 GLN A CA 1
ATOM 1172 C C . GLN A 1 142 ? 2.931 -8.913 -12.681 1.00 98.69 142 GLN A C 1
ATOM 1174 O O . GLN A 1 142 ? 3.895 -9.631 -12.392 1.00 98.69 142 GLN A O 1
ATOM 1179 N N . PRO A 1 143 ? 1.881 -9.403 -13.368 1.00 98.44 143 PRO A N 1
ATOM 1180 C CA . PRO A 1 143 ? 1.721 -10.832 -13.635 1.00 98.44 143 PRO A CA 1
ATOM 1181 C C . PRO A 1 143 ? 2.911 -11.503 -14.333 1.00 98.44 143 PRO A C 1
ATOM 1183 O O . PRO A 1 143 ? 3.255 -12.639 -14.015 1.00 98.44 143 PRO A O 1
ATOM 1186 N N . ALA A 1 144 ? 3.559 -10.812 -15.277 1.00 98.38 144 ALA A N 1
ATOM 1187 C CA . ALA A 1 144 ? 4.732 -11.344 -15.971 1.00 98.38 144 ALA A CA 1
ATOM 1188 C C . ALA A 1 144 ? 5.939 -11.511 -15.033 1.00 98.38 144 ALA A C 1
ATOM 1190 O O . ALA A 1 144 ? 6.591 -12.554 -15.065 1.00 98.38 144 ALA A O 1
ATOM 1191 N N . ALA A 1 145 ? 6.180 -10.528 -14.161 1.00 98.75 145 ALA A N 1
ATOM 1192 C CA . ALA A 1 145 ? 7.235 -10.593 -13.158 1.00 98.75 145 ALA A CA 1
ATOM 1193 C C . ALA A 1 145 ? 6.953 -11.696 -12.123 1.00 98.75 145 ALA A C 1
ATOM 1195 O O . ALA A 1 145 ? 7.847 -12.491 -11.851 1.00 98.75 145 ALA A O 1
ATOM 1196 N N . LYS A 1 146 ? 5.710 -11.843 -11.629 1.00 98.44 146 LYS A N 1
ATOM 1197 C CA . LYS A 1 146 ? 5.345 -12.954 -10.725 1.00 98.44 146 LYS A CA 1
ATOM 1198 C C . LYS A 1 146 ? 5.670 -14.321 -11.341 1.00 98.44 146 LYS A C 1
ATOM 1200 O O . LYS A 1 146 ? 6.349 -15.119 -10.709 1.00 98.44 146 LYS A O 1
ATOM 1205 N N . ARG A 1 147 ? 5.254 -14.577 -12.590 1.00 98.69 147 ARG A N 1
ATOM 1206 C CA . ARG A 1 147 ? 5.547 -15.850 -13.287 1.00 98.69 147 ARG A CA 1
ATOM 1207 C C . ARG A 1 147 ? 7.044 -16.093 -13.485 1.00 98.69 147 ARG A C 1
ATOM 1209 O O . ARG A 1 147 ? 7.500 -17.231 -13.535 1.00 98.69 147 ARG A O 1
ATOM 1216 N N . ALA A 1 148 ? 7.826 -15.035 -13.678 1.00 98.81 148 ALA A N 1
ATOM 1217 C CA . ALA A 1 148 ? 9.277 -15.149 -13.758 1.00 98.81 148 ALA A CA 1
ATOM 1218 C C . ALA A 1 148 ? 9.906 -15.468 -12.395 1.00 98.81 148 ALA A C 1
ATOM 1220 O O . ALA A 1 148 ? 10.813 -16.293 -12.330 1.00 98.81 148 ALA A O 1
ATOM 1221 N N . LEU A 1 149 ? 9.415 -14.839 -11.323 1.00 98.69 149 LEU A N 1
ATOM 1222 C CA . LEU A 1 149 ? 9.849 -15.105 -9.952 1.00 98.69 149 LEU A CA 1
ATOM 1223 C C . LEU A 1 149 ? 9.544 -16.548 -9.537 1.00 98.69 149 LEU A C 1
ATOM 1225 O O . LEU A 1 149 ? 10.427 -17.238 -9.042 1.00 98.69 149 LEU A O 1
ATOM 1229 N N . GLU A 1 150 ? 8.328 -17.017 -9.809 1.00 98.56 150 GLU A N 1
ATOM 1230 C CA . GLU A 1 150 ? 7.897 -18.391 -9.544 1.00 98.56 150 GLU A CA 1
ATOM 1231 C C . GLU A 1 150 ? 8.820 -19.415 -10.215 1.00 98.56 150 GLU A C 1
ATOM 1233 O O . GLU A 1 150 ? 9.321 -20.319 -9.550 1.00 98.56 150 GLU A O 1
ATOM 1238 N N . ARG A 1 151 ? 9.133 -19.229 -11.506 1.00 98.69 151 ARG A N 1
ATOM 1239 C CA . ARG A 1 151 ? 10.072 -20.103 -12.227 1.00 98.69 151 ARG A CA 1
ATOM 1240 C C . ARG A 1 151 ? 11.474 -20.085 -11.622 1.00 98.69 151 ARG A C 1
ATOM 1242 O O . ARG A 1 151 ? 12.103 -21.134 -11.549 1.00 98.69 151 ARG A O 1
ATOM 1249 N N . ALA A 1 152 ? 11.960 -18.929 -11.167 1.00 98.62 152 ALA A N 1
ATOM 1250 C CA . ALA A 1 152 ? 13.258 -18.837 -10.501 1.00 98.62 152 ALA A CA 1
ATOM 1251 C C . ALA A 1 152 ? 13.272 -19.597 -9.166 1.00 98.62 152 ALA A C 1
ATOM 1253 O O . ALA A 1 152 ? 14.232 -20.310 -8.881 1.00 98.62 152 ALA A O 1
ATOM 1254 N N . ILE A 1 153 ? 12.206 -19.464 -8.370 1.00 97.69 153 ILE A N 1
ATOM 1255 C CA . ILE A 1 153 ? 12.054 -20.151 -7.082 1.00 97.69 153 ILE A CA 1
ATOM 1256 C C . ILE A 1 153 ? 11.968 -21.666 -7.288 1.00 97.69 153 ILE A C 1
ATOM 1258 O O . ILE A 1 153 ? 12.707 -22.404 -6.643 1.00 97.69 153 ILE A O 1
ATOM 1262 N N . GLN A 1 154 ? 11.149 -22.126 -8.237 1.00 98.00 154 GLN A N 1
ATOM 1263 C CA . GLN A 1 154 ? 11.014 -23.546 -8.579 1.00 98.00 154 GLN A CA 1
ATOM 1264 C C . GLN A 1 154 ? 12.329 -24.153 -9.090 1.00 98.00 154 GLN A C 1
ATOM 1266 O O . GLN A 1 154 ? 12.695 -25.249 -8.681 1.00 98.00 154 GLN A O 1
ATOM 1271 N N . ASP A 1 155 ? 13.061 -23.434 -9.946 1.00 98.31 155 ASP A N 1
ATOM 1272 C CA . ASP A 1 155 ? 14.342 -23.888 -10.506 1.00 98.31 155 ASP A CA 1
ATOM 1273 C C . ASP A 1 155 ? 15.442 -23.995 -9.441 1.00 98.31 155 ASP A C 1
ATOM 1275 O O . ASP A 1 155 ? 16.301 -24.868 -9.524 1.00 98.31 155 ASP A O 1
ATOM 1279 N N . ARG A 1 156 ? 15.420 -23.121 -8.426 1.00 97.62 156 ARG A N 1
ATOM 1280 C CA . ARG A 1 156 ? 16.379 -23.183 -7.315 1.00 97.62 156 ARG A CA 1
ATOM 1281 C C . ARG A 1 156 ? 15.959 -24.175 -6.224 1.00 97.62 156 ARG A C 1
ATOM 1283 O O . ARG A 1 156 ? 16.829 -24.728 -5.554 1.00 97.62 156 ARG A O 1
ATOM 1290 N N . GLY A 1 157 ? 14.657 -24.376 -6.020 1.00 96.56 157 GLY A N 1
ATOM 1291 C CA . GLY A 1 157 ? 14.104 -25.336 -5.060 1.00 96.56 157 GLY A CA 1
ATOM 1292 C C . GLY A 1 157 ? 14.315 -24.978 -3.584 1.00 96.56 157 GLY A C 1
ATOM 1293 O O . GLY A 1 157 ? 14.325 -25.875 -2.746 1.00 96.56 157 GLY A O 1
ATOM 1294 N N . VAL A 1 158 ? 14.525 -23.696 -3.255 1.00 93.25 158 VAL A N 1
ATOM 1295 C CA . VAL A 1 158 ? 14.653 -23.219 -1.864 1.00 93.25 158 VAL A CA 1
ATOM 1296 C C . VAL A 1 158 ? 13.865 -21.921 -1.648 1.00 93.25 158 VAL A C 1
ATOM 1298 O O . VAL A 1 158 ? 13.774 -21.125 -2.590 1.00 93.25 158 VAL A O 1
ATOM 1301 N N . PRO A 1 159 ? 13.392 -21.646 -0.416 1.00 90.00 159 PRO A N 1
ATOM 1302 C CA . PRO A 1 159 ? 12.665 -20.419 -0.112 1.00 90.00 159 PRO A CA 1
ATOM 1303 C C . PRO A 1 159 ? 13.483 -19.153 -0.395 1.00 90.00 159 PRO A C 1
ATOM 1305 O O . PRO A 1 159 ? 14.679 -19.079 -0.083 1.00 90.00 159 PRO A O 1
ATOM 1308 N N . MET A 1 160 ? 12.844 -18.118 -0.944 1.00 93.44 160 MET A N 1
ATOM 1309 C CA . MET A 1 160 ? 13.480 -16.819 -1.195 1.00 93.44 160 MET A CA 1
ATOM 1310 C C . MET A 1 160 ? 13.155 -15.802 -0.098 1.00 93.44 160 MET A C 1
ATOM 1312 O O . MET A 1 160 ? 11.995 -15.537 0.186 1.00 93.44 160 MET A O 1
ATOM 1316 N N . VAL A 1 161 ? 14.170 -15.137 0.456 1.00 92.25 161 VAL A N 1
ATOM 1317 C CA . VAL A 1 161 ? 13.968 -13.980 1.345 1.00 92.25 161 VAL A CA 1
ATOM 1318 C C . VAL A 1 161 ? 13.905 -12.699 0.514 1.00 92.25 161 VAL A C 1
ATOM 1320 O O . VAL A 1 161 ? 14.915 -12.307 -0.083 1.00 92.25 161 VAL A O 1
ATOM 1323 N N . ILE A 1 162 ? 12.737 -12.052 0.488 1.00 93.12 162 ILE A N 1
ATOM 1324 C CA . ILE A 1 162 ? 12.498 -10.796 -0.237 1.00 93.12 162 ILE A CA 1
ATOM 1325 C C . ILE A 1 162 ? 12.358 -9.650 0.771 1.00 93.12 162 ILE A C 1
ATOM 1327 O O . ILE A 1 162 ? 11.462 -9.628 1.614 1.00 93.12 162 ILE A O 1
ATOM 1331 N N . ASN A 1 163 ? 13.247 -8.667 0.647 1.00 89.56 163 ASN A N 1
ATOM 1332 C CA . ASN A 1 163 ? 13.347 -7.494 1.515 1.00 89.56 163 ASN A CA 1
ATOM 1333 C C . ASN A 1 163 ? 12.466 -6.333 1.035 1.00 89.56 163 ASN A C 1
ATOM 1335 O O . ASN A 1 163 ? 12.012 -5.515 1.835 1.00 89.56 163 ASN A O 1
ATOM 1339 N N . SER A 1 164 ? 12.231 -6.237 -0.274 1.00 94.50 164 SER A N 1
ATOM 1340 C CA . SER A 1 164 ? 11.353 -5.233 -0.879 1.00 94.50 164 SER A CA 1
ATOM 1341 C C . SER A 1 164 ? 10.814 -5.743 -2.212 1.00 94.50 164 SER A C 1
ATOM 1343 O O . SER A 1 164 ? 11.486 -6.504 -2.899 1.00 94.50 164 SER A O 1
ATOM 1345 N N . ALA A 1 165 ? 9.612 -5.316 -2.589 1.00 97.06 165 ALA A N 1
ATOM 1346 C CA . ALA A 1 165 ? 9.001 -5.627 -3.881 1.00 97.06 165 ALA A CA 1
ATOM 1347 C C . ALA A 1 165 ? 8.258 -4.389 -4.396 1.00 97.06 165 ALA A C 1
ATOM 1349 O O . ALA A 1 165 ? 8.859 -3.313 -4.440 1.00 97.06 165 ALA A O 1
ATOM 1350 N N . TYR A 1 166 ? 6.972 -4.482 -4.755 1.00 98.31 166 TYR A N 1
ATOM 1351 C CA . TYR A 1 166 ? 6.206 -3.278 -5.061 1.00 98.31 166 TYR A CA 1
ATOM 1352 C C . TYR A 1 166 ? 6.224 -2.311 -3.874 1.00 98.31 166 TYR A C 1
ATOM 1354 O O . TYR A 1 166 ? 6.027 -2.695 -2.723 1.00 98.31 166 TYR A O 1
ATOM 1362 N N . ARG A 1 167 ? 6.461 -1.036 -4.172 1.00 97.56 167 ARG A N 1
ATOM 1363 C CA . ARG A 1 167 ? 6.433 0.046 -3.191 1.00 97.56 167 ARG A CA 1
ATOM 1364 C C . ARG A 1 167 ? 5.440 1.085 -3.663 1.00 97.56 167 ARG A C 1
ATOM 1366 O O . ARG A 1 167 ? 5.538 1.567 -4.792 1.00 97.56 167 ARG A O 1
ATOM 1373 N N . THR A 1 168 ? 4.490 1.451 -2.816 1.00 97.81 168 THR A N 1
ATOM 1374 C CA . THR A 1 168 ? 3.499 2.468 -3.185 1.00 97.81 168 THR A CA 1
ATOM 1375 C C . THR A 1 168 ? 4.139 3.858 -3.258 1.00 97.81 168 THR A C 1
ATOM 1377 O O . THR A 1 168 ? 5.259 4.101 -2.794 1.00 97.81 168 THR A O 1
ATOM 1380 N N . ILE A 1 169 ? 3.404 4.828 -3.806 1.00 98.31 169 ILE A N 1
ATOM 1381 C CA . ILE A 1 169 ? 3.809 6.238 -3.724 1.00 98.31 169 ILE A CA 1
ATOM 1382 C C . ILE A 1 169 ? 3.845 6.758 -2.276 1.00 98.31 169 ILE A C 1
ATOM 1384 O O . ILE A 1 169 ? 4.641 7.653 -1.998 1.00 98.31 169 ILE A O 1
ATOM 1388 N N . ALA A 1 170 ? 3.045 6.200 -1.358 1.00 97.81 170 ALA A N 1
ATOM 1389 C CA . ALA A 1 170 ? 3.003 6.623 0.043 1.00 97.81 170 ALA A CA 1
ATOM 1390 C C . ALA A 1 170 ? 4.230 6.116 0.814 1.00 97.81 170 ALA A C 1
ATOM 1392 O O . ALA A 1 170 ? 4.915 6.913 1.458 1.00 97.81 170 ALA A O 1
ATOM 1393 N N . GLN A 1 171 ? 4.586 4.835 0.663 1.00 97.38 171 GLN A N 1
ATOM 1394 C CA . GLN A 1 171 ? 5.828 4.292 1.222 1.00 97.38 171 GLN A CA 1
ATOM 1395 C C . GLN A 1 171 ? 7.051 5.024 0.661 1.00 97.38 171 GLN A C 1
ATOM 1397 O O . GLN A 1 171 ? 7.943 5.410 1.416 1.00 97.38 171 GLN A O 1
ATOM 1402 N N . GLN A 1 172 ? 7.084 5.281 -0.655 1.00 98.31 172 GLN A N 1
ATOM 1403 C CA . GLN A 1 172 ? 8.190 6.025 -1.261 1.00 98.31 172 GLN A CA 1
ATOM 1404 C C . GLN A 1 172 ? 8.271 7.464 -0.730 1.00 98.31 172 GLN A C 1
ATOM 1406 O O . GLN A 1 172 ? 9.377 7.975 -0.556 1.00 98.31 172 GLN A O 1
ATOM 1411 N N . LEU A 1 173 ? 7.138 8.117 -0.437 1.00 98.44 173 LEU A N 1
ATOM 1412 C CA . LEU A 1 173 ? 7.135 9.450 0.167 1.00 98.44 173 LEU A CA 1
ATOM 1413 C C . LEU A 1 173 ? 7.695 9.431 1.593 1.00 98.44 173 LEU A C 1
ATOM 1415 O O . LEU A 1 173 ? 8.446 10.335 1.945 1.00 98.44 173 LEU A O 1
ATOM 1419 N N . ILE A 1 174 ? 7.409 8.397 2.389 1.00 97.56 174 ILE A N 1
ATOM 1420 C CA . ILE A 1 174 ? 8.018 8.230 3.719 1.00 97.56 174 ILE A CA 1
ATOM 1421 C C . ILE A 1 174 ? 9.539 8.104 3.608 1.00 97.56 174 ILE A C 1
ATOM 1423 O O . ILE A 1 174 ? 10.259 8.858 4.262 1.00 97.56 174 ILE A O 1
ATOM 1427 N N . LEU A 1 175 ? 10.041 7.224 2.733 1.00 97.19 175 LEU A N 1
ATOM 1428 C CA . LEU A 1 175 ? 11.487 7.080 2.510 1.00 97.19 175 LEU A CA 1
ATOM 1429 C C . LEU A 1 175 ? 12.117 8.397 2.034 1.00 97.19 175 LEU A C 1
ATOM 1431 O O . LEU A 1 175 ? 13.176 8.794 2.519 1.00 97.19 175 LEU A O 1
ATOM 1435 N N . TYR A 1 176 ? 11.444 9.111 1.127 1.00 98.00 176 TYR A N 1
ATOM 1436 C CA . TYR A 1 176 ? 11.897 10.412 0.639 1.00 98.00 176 TYR A CA 1
ATOM 1437 C C . TYR A 1 176 ? 11.915 11.479 1.745 1.00 98.00 176 TYR A C 1
ATOM 1439 O O . TYR A 1 176 ? 12.864 12.258 1.837 1.00 98.00 176 TYR A O 1
ATOM 1447 N N . ASN A 1 177 ? 10.912 11.493 2.625 1.00 97.38 177 ASN A N 1
ATOM 1448 C CA . ASN A 1 177 ? 10.863 12.378 3.785 1.00 97.38 177 ASN A CA 1
ATOM 1449 C C . ASN A 1 177 ? 11.983 12.053 4.783 1.00 97.38 177 ASN A C 1
ATOM 1451 O O . ASN A 1 177 ? 12.627 12.969 5.290 1.00 97.38 177 ASN A O 1
ATOM 1455 N N . HIS A 1 178 ? 12.266 10.778 5.055 1.00 97.00 178 HIS A N 1
ATOM 1456 C CA . HIS A 1 178 ? 13.385 10.388 5.916 1.00 97.00 178 HIS A CA 1
ATOM 1457 C C . HIS A 1 178 ? 14.735 10.792 5.326 1.00 97.00 178 HIS A C 1
ATOM 1459 O O . HIS A 1 178 ? 15.531 11.396 6.040 1.00 97.00 178 HIS A O 1
ATOM 1465 N N . TYR A 1 179 ? 14.954 10.561 4.030 1.00 97.25 179 TYR A N 1
ATOM 1466 C CA . TYR A 1 179 ? 16.139 11.036 3.311 1.00 97.25 179 TYR A CA 1
ATOM 1467 C C . TYR A 1 179 ? 16.319 12.556 3.447 1.00 97.25 179 TYR A C 1
ATOM 1469 O O . TYR A 1 179 ? 17.370 13.024 3.885 1.00 97.25 179 TYR A O 1
ATOM 1477 N N . ARG A 1 180 ? 15.267 13.343 3.169 1.00 96.94 180 ARG A N 1
ATOM 1478 C CA . ARG A 1 180 ? 15.299 14.813 3.300 1.00 96.94 180 ARG A CA 1
ATOM 1479 C C . ARG A 1 180 ? 15.628 15.282 4.715 1.00 96.94 180 ARG A C 1
ATOM 1481 O O . ARG A 1 180 ? 16.268 16.316 4.875 1.00 96.94 180 ARG A O 1
ATOM 1488 N N . ASN A 1 181 ? 15.196 14.525 5.719 1.00 96.00 181 ASN A N 1
ATOM 1489 C CA . ASN A 1 181 ? 15.405 14.831 7.130 1.00 96.00 181 ASN A CA 1
ATOM 1490 C C . ASN A 1 181 ? 16.619 14.102 7.740 1.00 96.00 181 ASN A C 1
ATOM 1492 O O . ASN A 1 181 ? 16.788 14.148 8.955 1.00 96.00 181 ASN A O 1
ATOM 1496 N N . ARG A 1 182 ? 17.450 13.421 6.931 1.00 95.81 182 ARG A N 1
ATOM 1497 C CA . ARG A 1 182 ? 18.620 12.632 7.372 1.00 95.81 182 ARG A CA 1
ATOM 1498 C C . ARG A 1 182 ? 18.297 11.605 8.470 1.00 95.81 182 ARG A C 1
ATOM 1500 O O . ARG A 1 182 ? 19.067 11.411 9.407 1.00 95.81 182 ARG A O 1
ATOM 1507 N N . ARG A 1 183 ? 17.139 10.949 8.371 1.00 94.25 183 ARG A N 1
ATOM 1508 C CA . ARG A 1 183 ? 16.672 9.927 9.322 1.00 94.25 183 ARG A CA 1
ATOM 1509 C C . ARG A 1 183 ? 16.839 8.520 8.759 1.00 94.25 183 ARG A C 1
ATOM 1511 O O . ARG A 1 183 ? 16.911 8.331 7.547 1.00 94.25 183 ARG A O 1
ATOM 1518 N N . CYS A 1 184 ? 16.846 7.535 9.657 1.00 91.75 184 CYS A N 1
ATOM 1519 C CA . CYS A 1 184 ? 16.794 6.108 9.317 1.00 91.75 184 CYS A CA 1
ATOM 1520 C C . CYS A 1 184 ? 17.952 5.608 8.442 1.00 91.75 184 CYS A C 1
ATOM 1522 O O . CYS A 1 184 ? 17.812 4.594 7.769 1.00 91.75 184 CYS A O 1
ATOM 1524 N N . GLY A 1 185 ? 19.081 6.326 8.435 1.00 92.88 185 GLY A N 1
ATOM 1525 C CA . GLY A 1 185 ? 20.270 5.936 7.682 1.00 92.88 185 GLY A CA 1
ATOM 1526 C C . GLY A 1 185 ? 20.066 5.881 6.167 1.00 92.88 185 GLY A C 1
ATOM 1527 O O . GLY A 1 185 ? 20.781 5.135 5.515 1.00 92.88 185 GLY A O 1
ATOM 1528 N N . ILE A 1 186 ? 19.104 6.626 5.605 1.00 91.19 186 ILE A N 1
ATOM 1529 C CA . ILE A 1 186 ? 18.802 6.601 4.165 1.00 91.19 186 ILE A CA 1
ATOM 1530 C C . ILE A 1 186 ? 19.697 7.616 3.431 1.00 91.19 186 ILE A C 1
ATOM 1532 O O . ILE A 1 186 ? 19.434 8.820 3.524 1.00 91.19 186 ILE A O 1
ATOM 1536 N N . PRO A 1 187 ? 20.731 7.177 2.683 1.00 90.94 187 PRO A N 1
ATOM 1537 C CA . PRO A 1 187 ? 21.681 8.087 2.040 1.00 90.94 187 PRO A CA 1
ATOM 1538 C C . PRO A 1 187 ? 21.118 8.718 0.762 1.00 90.94 187 PRO A C 1
ATOM 1540 O O . PRO A 1 187 ? 21.500 9.827 0.397 1.00 90.94 187 PRO A O 1
ATOM 1543 N N . ILE A 1 188 ? 20.204 8.022 0.083 1.00 92.38 188 ILE A N 1
ATOM 1544 C CA . ILE A 1 188 ? 19.558 8.470 -1.146 1.00 92.38 188 ILE A CA 1
ATOM 1545 C C . ILE A 1 188 ? 18.144 7.898 -1.224 1.00 92.38 188 ILE A C 1
ATOM 1547 O O . ILE A 1 188 ? 17.902 6.748 -0.865 1.00 92.38 188 ILE A O 1
ATOM 1551 N N . ALA A 1 189 ? 17.198 8.702 -1.706 1.00 95.38 189 ALA A N 1
ATOM 1552 C CA . ALA A 1 189 ? 15.850 8.243 -2.004 1.00 95.38 189 ALA A CA 1
ATOM 1553 C C . ALA A 1 189 ? 15.315 8.927 -3.261 1.00 95.38 189 ALA A C 1
ATOM 1555 O O . ALA A 1 189 ? 15.366 10.152 -3.399 1.00 95.38 189 ALA A O 1
ATOM 1556 N N . ALA A 1 190 ? 14.741 8.136 -4.166 1.00 96.75 190 ALA A N 1
ATOM 1557 C CA . ALA A 1 190 ? 14.014 8.672 -5.305 1.00 96.75 190 ALA A CA 1
ATOM 1558 C C . ALA A 1 190 ? 12.761 9.434 -4.839 1.00 96.75 190 ALA A C 1
ATOM 1560 O O . ALA A 1 190 ? 12.104 9.057 -3.863 1.00 96.75 190 ALA A O 1
ATOM 1561 N N . ARG A 1 191 ? 12.386 10.481 -5.579 1.00 96.81 191 ARG A N 1
ATOM 1562 C CA . ARG A 1 191 ? 11.055 11.083 -5.425 1.00 96.81 191 ARG A CA 1
ATOM 1563 C C . ARG A 1 191 ? 9.972 10.057 -5.786 1.00 96.81 191 ARG A C 1
ATOM 1565 O O . ARG A 1 191 ? 10.217 9.210 -6.652 1.00 96.81 191 ARG A O 1
ATOM 1572 N N . PRO A 1 192 ? 8.773 10.137 -5.188 1.00 97.44 192 PRO A N 1
ATOM 1573 C CA . PRO A 1 192 ? 7.659 9.302 -5.618 1.00 97.44 192 PRO A CA 1
ATOM 1574 C C . PRO A 1 192 ? 7.392 9.422 -7.126 1.00 97.44 192 PRO A C 1
ATOM 1576 O O . PRO A 1 192 ? 7.608 10.470 -7.733 1.00 97.44 192 PRO A O 1
ATOM 1579 N N . SER A 1 193 ? 6.949 8.315 -7.724 1.00 94.00 193 SER A N 1
ATOM 1580 C CA . SER A 1 193 ? 6.819 8.082 -9.168 1.00 94.00 193 SER A CA 1
ATOM 1581 C C . SER A 1 193 ? 8.147 7.923 -9.925 1.00 94.00 193 SER A C 1
ATOM 1583 O O . SER A 1 193 ? 8.126 7.799 -11.149 1.00 94.00 193 SER A O 1
ATOM 1585 N N . ARG A 1 194 ? 9.300 7.894 -9.241 1.00 96.75 194 ARG A N 1
ATOM 1586 C CA . ARG A 1 194 ? 10.618 7.697 -9.877 1.00 96.75 194 ARG A CA 1
ATOM 1587 C C . ARG A 1 194 ? 11.370 6.453 -9.412 1.00 96.75 194 ARG A C 1
ATOM 1589 O O . ARG A 1 194 ? 12.329 6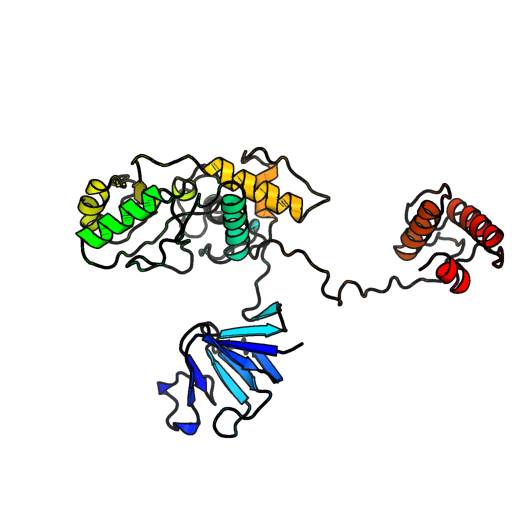.082 -10.074 1.00 96.75 194 ARG A O 1
ATOM 1596 N N . SER A 1 195 ? 10.957 5.803 -8.322 1.00 97.00 195 SER A N 1
ATOM 1597 C CA . SER A 1 195 ? 11.603 4.561 -7.874 1.00 97.00 195 SER A CA 1
ATOM 1598 C C . SER A 1 195 ? 11.200 3.370 -8.751 1.00 97.00 195 SER A C 1
ATOM 1600 O O . SER A 1 195 ? 10.038 3.250 -9.149 1.00 97.00 195 SER A O 1
ATOM 1602 N N . ASN A 1 196 ? 12.147 2.466 -9.009 1.00 96.69 196 ASN A N 1
ATOM 1603 C CA . ASN A 1 196 ? 11.924 1.245 -9.787 1.00 96.69 196 ASN A CA 1
ATOM 1604 C C . ASN A 1 196 ? 10.884 0.329 -9.125 1.00 96.69 196 ASN A C 1
ATOM 1606 O O . ASN A 1 196 ? 10.045 -0.232 -9.822 1.00 96.69 196 ASN A O 1
ATOM 1610 N N . HIS A 1 197 ? 10.835 0.258 -7.791 1.00 98.06 197 HIS A N 1
ATOM 1611 C CA . HIS A 1 197 ? 9.830 -0.524 -7.050 1.00 98.06 197 HIS A CA 1
ATOM 1612 C C . HIS A 1 197 ? 8.390 -0.106 -7.342 1.00 98.06 197 HIS A C 1
ATOM 1614 O O . HIS A 1 197 ? 7.475 -0.923 -7.292 1.00 98.06 197 HIS A O 1
ATOM 1620 N N . GLN A 1 198 ? 8.176 1.154 -7.719 1.00 98.44 198 GLN A N 1
ATOM 1621 C CA . GLN A 1 198 ? 6.846 1.666 -8.050 1.00 98.44 198 GLN A CA 1
ATOM 1622 C C . GLN A 1 198 ? 6.347 1.171 -9.416 1.00 98.44 198 GLN A C 1
ATOM 1624 O O . GLN A 1 198 ? 5.194 1.411 -9.765 1.00 98.44 198 GLN A O 1
ATOM 1629 N N . SER A 1 199 ? 7.195 0.485 -10.191 1.00 98.06 199 SER A N 1
ATOM 1630 C CA . SER A 1 199 ? 6.799 -0.202 -11.423 1.00 98.06 199 SER A CA 1
ATOM 1631 C C . SER A 1 199 ? 6.127 -1.556 -11.169 1.00 98.06 199 SER A C 1
ATOM 1633 O O . SER A 1 199 ? 5.502 -2.090 -12.078 1.00 98.06 199 SER A O 1
ATOM 1635 N N . GLY A 1 200 ? 6.254 -2.143 -9.973 1.00 98.12 200 GLY A N 1
ATOM 1636 C CA . GLY A 1 200 ? 5.809 -3.523 -9.726 1.00 98.12 200 GLY A CA 1
ATOM 1637 C C . GLY A 1 200 ? 6.647 -4.582 -10.448 1.00 98.12 200 GLY A C 1
ATOM 1638 O O . GLY A 1 200 ? 6.164 -5.690 -10.672 1.00 98.12 200 GLY A O 1
ATOM 1639 N N . LEU A 1 201 ? 7.871 -4.226 -10.850 1.00 98.69 201 LEU A N 1
ATOM 1640 C CA . LEU A 1 201 ? 8.820 -5.094 -11.551 1.00 98.69 201 LEU A CA 1
ATOM 1641 C C . LEU A 1 201 ? 10.153 -5.234 -10.809 1.00 98.69 201 LEU A C 1
ATOM 1643 O O . LEU A 1 201 ? 11.050 -5.872 -11.339 1.00 98.69 201 LEU A O 1
ATOM 1647 N N . ALA A 1 202 ? 10.311 -4.637 -9.626 1.00 98.44 202 ALA A N 1
ATOM 1648 C CA . ALA A 1 202 ? 11.563 -4.687 -8.879 1.00 98.44 202 ALA A CA 1
ATOM 1649 C C . ALA A 1 202 ? 11.421 -5.478 -7.579 1.00 98.44 202 ALA A C 1
ATOM 1651 O O . ALA A 1 202 ? 10.378 -5.400 -6.924 1.00 98.44 202 ALA A O 1
ATOM 1652 N N . ILE A 1 203 ? 12.485 -6.189 -7.209 1.00 98.44 203 ILE A N 1
ATOM 1653 C CA . ILE A 1 203 ? 12.631 -6.887 -5.930 1.00 98.44 203 ILE A CA 1
ATOM 1654 C C . ILE A 1 203 ? 14.023 -6.636 -5.341 1.00 98.44 203 ILE A C 1
ATOM 1656 O O . ILE A 1 203 ? 15.004 -6.591 -6.080 1.00 98.44 203 ILE A O 1
ATOM 1660 N N . ASP A 1 204 ? 14.090 -6.553 -4.014 1.00 97.31 204 ASP A N 1
ATOM 1661 C CA . ASP A 1 204 ? 15.333 -6.589 -3.239 1.00 97.31 204 ASP A CA 1
ATOM 1662 C C . ASP A 1 204 ? 15.404 -7.904 -2.474 1.00 97.31 204 ASP A C 1
ATOM 1664 O O . ASP A 1 204 ? 14.440 -8.269 -1.797 1.00 97.31 204 ASP A O 1
ATOM 1668 N N . ILE A 1 205 ? 16.534 -8.607 -2.534 1.00 96.69 205 ILE A N 1
ATOM 1669 C CA . ILE A 1 205 ? 16.689 -9.937 -1.926 1.00 96.69 205 ILE A CA 1
ATOM 1670 C C . ILE A 1 205 ? 17.988 -10.075 -1.131 1.00 96.69 205 ILE A C 1
ATOM 1672 O O . ILE A 1 205 ? 19.001 -9.459 -1.454 1.00 96.69 205 ILE A O 1
ATOM 1676 N N . SER A 1 206 ? 17.980 -10.913 -0.092 1.00 90.81 206 SER A N 1
ATOM 1677 C CA . SER A 1 206 ? 19.133 -11.057 0.816 1.00 90.81 206 SER A CA 1
ATOM 1678 C C . SER A 1 206 ? 20.289 -11.859 0.208 1.00 90.81 206 SER A C 1
ATOM 1680 O O . SER A 1 206 ? 21.429 -11.404 0.187 1.00 90.81 206 SER A O 1
ATOM 1682 N N . ASP A 1 207 ? 20.013 -13.051 -0.325 1.00 93.38 207 ASP A N 1
ATOM 1683 C CA . ASP A 1 207 ? 21.030 -13.970 -0.868 1.00 93.38 207 ASP A CA 1
ATOM 1684 C C . ASP A 1 207 ? 21.260 -13.732 -2.373 1.00 93.38 207 ASP A C 1
ATOM 1686 O O . ASP A 1 207 ? 21.191 -14.647 -3.201 1.00 93.38 207 ASP A O 1
ATOM 1690 N N . TYR A 1 208 ? 21.473 -12.463 -2.737 1.00 95.50 208 TYR A N 1
ATOM 1691 C CA . TYR A 1 208 ? 21.489 -11.998 -4.127 1.00 95.50 208 TYR A CA 1
ATOM 1692 C C . TYR A 1 208 ? 22.510 -12.735 -5.000 1.00 95.50 208 TYR A C 1
ATOM 1694 O O . TYR A 1 208 ? 22.187 -13.096 -6.129 1.00 95.50 208 TYR A O 1
ATOM 1702 N N . LEU A 1 209 ? 23.716 -13.022 -4.486 1.00 96.56 209 LEU A N 1
ATOM 1703 C CA . LEU A 1 209 ? 24.774 -13.698 -5.249 1.00 96.56 209 LEU A CA 1
ATOM 1704 C C . LEU A 1 209 ? 24.342 -15.083 -5.734 1.00 96.56 209 LEU A C 1
ATOM 1706 O O . LEU A 1 209 ? 24.585 -15.428 -6.890 1.00 96.56 209 LEU A O 1
ATOM 1710 N N . ARG A 1 210 ? 23.689 -15.867 -4.868 1.00 97.69 210 ARG A N 1
ATOM 1711 C CA . ARG A 1 210 ? 23.259 -17.233 -5.199 1.00 97.69 210 ARG A CA 1
ATOM 1712 C C . ARG A 1 210 ? 21.951 -17.257 -5.985 1.00 97.69 210 ARG A C 1
ATOM 1714 O O . ARG A 1 210 ? 21.752 -18.163 -6.785 1.00 97.69 210 ARG A O 1
ATOM 1721 N N . TRP A 1 211 ? 21.078 -16.267 -5.797 1.00 98.06 211 TRP A N 1
ATOM 1722 C CA . TRP A 1 211 ? 19.839 -16.133 -6.572 1.00 98.06 211 TRP A CA 1
ATOM 1723 C C . TRP A 1 211 ? 20.065 -15.587 -7.983 1.00 98.06 211 TRP A C 1
ATOM 1725 O O . TRP A 1 211 ? 19.298 -15.920 -8.886 1.00 98.06 211 TRP A O 1
ATOM 1735 N N . ARG A 1 212 ? 21.119 -14.788 -8.193 1.00 98.19 212 ARG A N 1
ATOM 1736 C CA . ARG A 1 212 ? 21.408 -14.110 -9.463 1.00 98.19 212 ARG A CA 1
ATOM 1737 C C . ARG A 1 212 ? 21.305 -15.010 -10.707 1.00 98.19 212 ARG A C 1
ATOM 1739 O O . ARG A 1 212 ? 20.579 -14.603 -11.609 1.00 98.19 212 ARG A O 1
ATOM 1746 N N . PRO A 1 213 ? 21.956 -16.190 -10.802 1.00 98.38 213 PRO A N 1
ATOM 1747 C CA . PRO A 1 213 ? 21.865 -17.022 -12.009 1.00 98.38 213 PRO A CA 1
ATOM 1748 C C . PRO A 1 213 ? 20.434 -17.502 -12.307 1.00 98.38 213 PRO A C 1
ATOM 1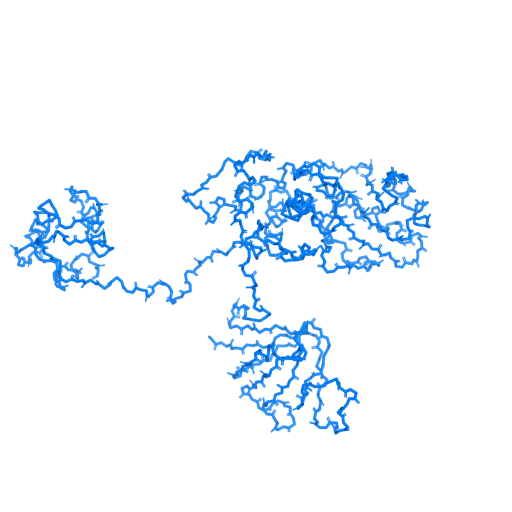750 O O . PRO A 1 213 ? 20.010 -17.463 -13.461 1.00 98.38 213 PRO A O 1
ATOM 1753 N N . TYR A 1 214 ? 19.668 -17.879 -11.280 1.00 98.56 214 TYR A N 1
ATOM 1754 C CA . TYR A 1 214 ? 18.277 -18.326 -11.423 1.00 98.56 214 TYR A CA 1
ATOM 1755 C C . TYR A 1 214 ? 17.359 -17.173 -11.839 1.00 98.56 214 TYR A C 1
ATOM 1757 O O . TYR A 1 214 ? 16.549 -17.310 -12.748 1.00 98.56 214 TYR A O 1
ATOM 1765 N N . LEU A 1 215 ? 17.525 -15.999 -11.229 1.00 98.62 215 LEU A N 1
ATOM 1766 C CA . LEU A 1 215 ? 16.763 -14.802 -11.579 1.00 98.62 215 LEU A CA 1
ATOM 1767 C C . LEU A 1 215 ? 17.073 -14.327 -13.010 1.00 98.62 215 LEU A C 1
ATOM 1769 O O . LEU A 1 215 ? 16.154 -14.093 -13.798 1.00 98.62 215 LEU A O 1
ATOM 1773 N N . GLN A 1 216 ? 18.352 -14.242 -13.388 1.00 98.38 216 GLN A N 1
ATOM 1774 C CA . GLN A 1 216 ? 18.764 -13.810 -14.729 1.00 98.38 216 GLN A CA 1
ATOM 1775 C C . GLN A 1 216 ? 18.241 -14.736 -15.830 1.00 98.38 216 GLN A C 1
ATOM 1777 O O . GLN A 1 216 ? 17.772 -14.244 -16.858 1.00 98.38 216 GLN A O 1
ATOM 1782 N N . LYS A 1 217 ? 18.233 -16.055 -15.591 1.00 98.50 217 LYS A N 1
ATOM 1783 C CA . LYS A 1 217 ? 17.651 -17.056 -16.501 1.00 98.50 217 LYS A CA 1
ATOM 1784 C C . LYS A 1 217 ? 16.187 -16.762 -16.850 1.00 98.50 217 LYS A C 1
ATOM 1786 O O . LYS A 1 217 ? 15.762 -17.048 -17.966 1.00 98.50 217 LYS A O 1
ATOM 1791 N N . TYR A 1 218 ? 15.431 -16.146 -15.938 1.00 98.56 218 TYR A N 1
ATOM 1792 C CA . TYR A 1 218 ? 14.015 -15.815 -16.130 1.00 98.56 218 TYR A CA 1
ATOM 1793 C C . TYR A 1 218 ? 13.745 -14.317 -16.333 1.00 98.56 218 TYR A C 1
ATOM 1795 O O . TYR A 1 218 ? 12.620 -13.861 -16.138 1.00 98.56 218 TYR A O 1
ATOM 1803 N N . GLY A 1 219 ? 14.741 -13.551 -16.790 1.00 98.19 219 GLY A N 1
ATOM 1804 C CA . GLY A 1 219 ? 14.540 -12.176 -17.258 1.00 98.19 219 GLY A CA 1
ATOM 1805 C C . GLY A 1 219 ? 14.628 -11.101 -16.176 1.00 98.19 219 GLY A C 1
ATOM 1806 O O . GLY A 1 219 ? 14.153 -9.985 -16.390 1.00 98.19 219 GLY A O 1
ATOM 1807 N N . TRP A 1 220 ? 15.237 -11.406 -15.030 1.00 98.62 220 TRP A N 1
ATOM 1808 C CA . TRP A 1 220 ? 15.559 -10.417 -14.003 1.00 98.62 220 TRP A CA 1
ATOM 1809 C C . TRP A 1 220 ? 16.977 -9.875 -14.190 1.00 98.62 220 TRP A C 1
ATOM 1811 O O . TRP A 1 220 ? 17.965 -10.607 -14.140 1.00 98.62 220 TRP A O 1
ATOM 1821 N N . ARG A 1 221 ? 17.095 -8.566 -14.378 1.00 98.44 221 ARG A N 1
ATOM 1822 C CA . ARG A 1 221 ? 18.359 -7.845 -14.474 1.00 98.44 221 ARG A CA 1
ATOM 1823 C C . ARG A 1 221 ? 18.816 -7.408 -13.087 1.00 98.44 221 ARG A C 1
ATOM 1825 O O . ARG A 1 221 ? 18.130 -6.644 -12.419 1.00 98.44 221 ARG A O 1
ATOM 1832 N N . TRP A 1 222 ? 20.012 -7.835 -12.704 1.00 98.25 222 TRP A N 1
ATOM 1833 C CA . TRP A 1 222 ? 20.708 -7.356 -11.512 1.00 98.25 222 TRP A CA 1
ATOM 1834 C C . TRP A 1 222 ? 21.253 -5.934 -11.728 1.00 98.25 222 TRP A C 1
ATOM 1836 O O . TRP A 1 222 ? 21.860 -5.681 -12.770 1.00 98.25 222 TRP A O 1
ATOM 1846 N N . LEU A 1 223 ? 21.065 -5.019 -10.768 1.00 95.38 223 LEU A N 1
ATOM 1847 C CA . LEU A 1 223 ? 21.561 -3.634 -10.884 1.00 95.38 223 LEU A CA 1
ATOM 1848 C C . LEU A 1 223 ? 23.075 -3.488 -10.665 1.00 95.38 223 LEU A C 1
ATOM 1850 O O . LEU A 1 223 ? 23.648 -2.453 -11.005 1.00 95.38 223 LEU A O 1
ATOM 1854 N N . GLY A 1 224 ? 23.741 -4.525 -10.159 1.00 94.75 224 GLY A N 1
ATOM 1855 C CA . GLY A 1 224 ? 25.186 -4.517 -9.954 1.00 94.75 224 GLY A CA 1
ATOM 1856 C C . GLY A 1 224 ? 25.597 -4.001 -8.578 1.00 94.75 224 GLY A C 1
ATOM 1857 O O . GLY A 1 224 ? 24.790 -3.847 -7.672 1.00 94.75 224 GLY A O 1
ATOM 1858 N N . TRP A 1 225 ? 26.890 -3.737 -8.409 1.00 92.81 225 TRP A N 1
ATOM 1859 C CA . TRP A 1 225 ? 27.495 -3.475 -7.096 1.00 92.81 225 TRP A CA 1
ATOM 1860 C C . TRP A 1 225 ? 27.074 -2.167 -6.420 1.00 92.81 225 TRP A C 1
ATOM 1862 O O . TRP A 1 225 ? 27.274 -2.026 -5.218 1.00 92.81 225 TRP A O 1
ATOM 1872 N N . GLY A 1 226 ? 26.496 -1.224 -7.168 1.00 91.69 226 GLY A N 1
ATOM 1873 C CA . GLY A 1 226 ? 25.924 -0.005 -6.591 1.00 91.69 226 GLY A CA 1
ATOM 1874 C C . GLY A 1 226 ? 24.626 -0.257 -5.819 1.00 91.69 226 GLY A C 1
ATOM 1875 O O . GLY A 1 226 ? 24.297 0.522 -4.931 1.00 91.69 226 GLY A O 1
ATOM 1876 N N . ASP A 1 227 ? 23.924 -1.347 -6.141 1.00 92.81 227 ASP A N 1
ATOM 1877 C CA . ASP A 1 227 ? 22.736 -1.816 -5.431 1.00 92.81 227 ASP A CA 1
ATOM 1878 C C . ASP A 1 227 ? 22.630 -3.351 -5.551 1.00 92.81 227 ASP A C 1
ATOM 1880 O O . ASP A 1 227 ? 21.886 -3.889 -6.379 1.00 92.81 227 ASP A O 1
ATOM 1884 N N . PRO A 1 228 ? 23.462 -4.091 -4.795 1.00 95.31 228 PRO A N 1
ATOM 1885 C CA . PRO A 1 228 ? 23.681 -5.511 -5.038 1.00 95.31 228 PRO A CA 1
ATOM 1886 C C . PRO A 1 228 ? 22.463 -6.378 -4.715 1.00 95.31 228 PRO A C 1
ATOM 1888 O O . PRO A 1 228 ? 22.370 -7.494 -5.216 1.00 95.31 228 PRO A O 1
ATOM 1891 N N . VAL A 1 229 ? 21.524 -5.896 -3.907 1.00 96.38 229 VAL A N 1
ATOM 1892 C CA . VAL A 1 229 ? 20.322 -6.657 -3.548 1.00 96.38 229 VAL A CA 1
ATOM 1893 C C . VAL A 1 229 ? 19.206 -6.520 -4.585 1.00 96.38 229 VAL A C 1
ATOM 1895 O O . VAL A 1 229 ? 18.292 -7.344 -4.577 1.00 96.38 229 VAL A O 1
ATOM 1898 N N . HIS A 1 230 ? 19.299 -5.534 -5.483 1.00 97.94 230 HIS A N 1
ATOM 1899 C CA . HIS A 1 230 ? 18.208 -5.117 -6.360 1.00 97.94 230 HIS A CA 1
ATOM 1900 C C . HIS A 1 230 ? 18.199 -5.843 -7.709 1.00 97.94 230 HIS A C 1
ATOM 1902 O O . HIS A 1 230 ? 19.208 -5.934 -8.425 1.00 97.94 230 HIS A O 1
ATOM 1908 N N . PHE A 1 231 ? 17.005 -6.280 -8.110 1.00 98.69 231 PHE A N 1
ATOM 1909 C CA . PHE A 1 231 ? 16.714 -6.851 -9.421 1.00 98.69 231 PHE A CA 1
ATOM 1910 C C . PHE A 1 231 ? 15.479 -6.206 -10.052 1.00 98.69 231 PHE A C 1
ATOM 1912 O O . PHE A 1 231 ? 14.434 -6.107 -9.417 1.00 98.69 231 PHE A O 1
ATOM 1919 N N . ASP A 1 232 ? 15.573 -5.853 -11.336 1.00 98.56 232 ASP A N 1
ATOM 1920 C CA . ASP A 1 232 ? 14.435 -5.438 -12.163 1.00 98.56 232 ASP A CA 1
ATOM 1921 C C . ASP A 1 232 ? 14.051 -6.565 -13.131 1.00 98.56 232 ASP A C 1
ATOM 1923 O O . ASP A 1 232 ? 14.890 -7.035 -13.898 1.00 98.56 232 ASP A O 1
ATOM 1927 N N . TYR A 1 233 ? 12.784 -6.960 -13.193 1.00 98.69 233 TYR A N 1
ATOM 1928 C CA . TYR A 1 233 ? 12.277 -7.773 -14.293 1.00 98.69 233 TYR A CA 1
ATOM 1929 C C . TYR A 1 233 ? 12.212 -6.932 -15.573 1.00 98.69 233 TYR A C 1
ATOM 1931 O O . TYR A 1 233 ? 11.532 -5.907 -15.631 1.00 98.69 233 TYR A O 1
ATOM 1939 N N . VAL A 1 234 ? 12.911 -7.385 -16.615 1.00 98.06 234 VAL A N 1
ATOM 1940 C CA . VAL A 1 234 ? 13.036 -6.695 -17.912 1.00 98.06 234 VAL A CA 1
ATOM 1941 C C . VAL A 1 234 ? 12.421 -7.485 -19.071 1.00 98.06 234 VAL A C 1
ATOM 1943 O O . VAL A 1 234 ? 12.579 -7.112 -20.232 1.00 98.06 234 VAL A O 1
ATOM 1946 N N . GLY A 1 235 ? 11.722 -8.585 -18.778 1.00 96.25 235 GLY A N 1
ATOM 1947 C CA . GLY A 1 235 ? 11.017 -9.365 -19.791 1.00 96.25 235 GLY A CA 1
ATOM 1948 C C . GLY A 1 235 ? 9.744 -8.679 -20.308 1.00 96.25 235 GLY A C 1
ATOM 1949 O O . GLY A 1 235 ? 9.259 -7.685 -19.761 1.00 96.25 235 GLY A O 1
ATOM 1950 N N . GLY A 1 236 ? 9.176 -9.244 -21.376 1.00 95.19 236 GLY A N 1
ATOM 1951 C CA . GLY A 1 236 ? 7.953 -8.739 -22.007 1.00 95.19 236 GLY A CA 1
ATOM 1952 C C . GLY A 1 236 ? 6.682 -8.939 -21.170 1.00 95.19 236 GLY A C 1
ATOM 1953 O O . GLY A 1 236 ? 6.684 -9.603 -20.129 1.00 95.19 236 GLY A O 1
ATOM 1954 N N . GLY A 1 237 ? 5.569 -8.382 -21.663 1.00 94.94 237 GLY A N 1
ATOM 1955 C CA . GLY A 1 237 ? 4.252 -8.484 -21.021 1.00 94.94 237 GLY A CA 1
ATOM 1956 C C . GLY A 1 237 ? 4.069 -7.549 -19.823 1.00 94.94 237 GLY A C 1
ATOM 1957 O O . GLY A 1 237 ? 3.294 -7.856 -18.919 1.00 94.94 237 GLY A O 1
ATOM 1958 N N . THR A 1 238 ? 4.798 -6.435 -19.806 1.00 97.44 238 THR A N 1
ATOM 1959 C CA . THR A 1 238 ? 4.811 -5.446 -18.724 1.00 97.44 238 THR A CA 1
ATOM 1960 C C . THR A 1 238 ? 4.393 -4.071 -19.230 1.00 97.44 238 THR A C 1
ATOM 1962 O O . THR A 1 238 ? 4.275 -3.833 -20.433 1.00 97.44 238 THR A O 1
ATOM 1965 N N . ARG A 1 239 ? 4.130 -3.153 -18.300 1.00 96.50 239 ARG A N 1
ATOM 1966 C CA . ARG A 1 239 ? 3.850 -1.741 -18.595 1.00 96.50 239 ARG A CA 1
ATOM 1967 C C . ARG A 1 239 ? 4.401 -0.839 -17.499 1.00 96.50 239 ARG A C 1
ATOM 1969 O O . ARG A 1 239 ? 4.556 -1.281 -16.366 1.00 96.50 239 ARG A O 1
ATOM 1976 N N . ASP A 1 240 ? 4.646 0.432 -17.795 1.00 96.44 240 ASP A N 1
ATOM 1977 C CA . ASP A 1 240 ? 4.957 1.397 -16.739 1.00 96.44 240 ASP A CA 1
ATOM 1978 C C . ASP A 1 240 ? 3.673 1.810 -16.005 1.00 96.44 240 ASP A C 1
ATOM 1980 O O . ASP A 1 240 ? 2.764 2.401 -16.589 1.00 96.44 240 ASP A O 1
ATOM 1984 N N . ILE A 1 241 ? 3.594 1.481 -14.716 1.00 98.19 241 ILE A N 1
ATOM 1985 C CA . ILE A 1 241 ? 2.430 1.748 -13.857 1.00 98.19 241 ILE A CA 1
ATOM 1986 C C . ILE A 1 241 ? 2.674 2.894 -12.873 1.00 98.19 241 ILE A C 1
ATOM 1988 O O . ILE A 1 241 ? 1.823 3.168 -12.027 1.00 98.19 241 ILE A O 1
ATOM 1992 N N . ARG A 1 242 ? 3.812 3.592 -12.958 1.00 98.31 242 ARG A N 1
ATOM 1993 C CA . ARG A 1 242 ? 4.154 4.651 -11.996 1.00 98.31 242 ARG A CA 1
ATOM 1994 C C . ARG A 1 242 ? 3.143 5.797 -12.043 1.00 98.31 242 ARG A C 1
ATOM 1996 O O . ARG A 1 242 ? 2.624 6.191 -11.002 1.00 98.31 242 ARG A O 1
ATOM 2003 N N . ALA A 1 243 ? 2.767 6.241 -13.244 1.00 98.19 243 ALA A N 1
ATOM 2004 C CA . ALA A 1 243 ? 1.707 7.236 -13.431 1.00 98.19 243 ALA A CA 1
ATOM 2005 C C . ALA A 1 243 ? 0.318 6.716 -13.006 1.00 98.19 243 ALA A C 1
ATOM 2007 O O . ALA A 1 243 ? -0.502 7.474 -12.487 1.00 98.19 243 ALA A O 1
ATOM 2008 N N . LEU A 1 244 ? 0.056 5.410 -13.167 1.00 98.56 244 LEU A N 1
ATOM 2009 C CA . LEU A 1 244 ? -1.188 4.784 -12.711 1.00 98.56 244 LEU A CA 1
ATOM 2010 C C . LEU A 1 244 ? -1.321 4.851 -11.187 1.00 98.56 244 LEU A C 1
ATOM 2012 O O . LEU A 1 244 ? -2.393 5.194 -10.698 1.00 98.56 244 LEU A O 1
ATOM 2016 N N . ALA A 1 245 ? -0.246 4.580 -10.442 1.00 98.38 245 ALA A N 1
ATOM 2017 C CA . ALA A 1 245 ? -0.248 4.674 -8.982 1.00 98.38 245 ALA A CA 1
ATOM 2018 C C . ALA A 1 245 ? -0.558 6.100 -8.499 1.00 98.38 245 ALA A C 1
ATOM 2020 O O . ALA A 1 245 ? -1.316 6.294 -7.548 1.00 98.38 245 ALA A O 1
ATOM 2021 N N . VAL A 1 246 ? -0.023 7.110 -9.192 1.00 98.81 246 VAL A N 1
ATOM 2022 C CA . VAL A 1 246 ? -0.327 8.519 -8.911 1.00 98.81 246 VAL A CA 1
ATOM 2023 C C . VAL A 1 246 ? -1.797 8.831 -9.184 1.00 98.81 246 VAL A C 1
ATOM 2025 O O . VAL A 1 246 ? -2.467 9.400 -8.322 1.00 98.81 246 VAL A O 1
ATOM 2028 N N . ARG A 1 247 ? -2.322 8.412 -10.343 1.00 98.69 247 ARG A N 1
ATOM 2029 C CA . ARG A 1 247 ? -3.735 8.603 -10.699 1.00 98.69 247 ARG A CA 1
ATOM 2030 C C . ARG A 1 247 ? -4.672 7.898 -9.723 1.00 98.69 247 ARG A C 1
ATOM 2032 O O . ARG A 1 247 ? -5.695 8.461 -9.346 1.00 98.69 247 ARG A O 1
ATOM 2039 N N . ALA A 1 248 ? -4.321 6.689 -9.295 1.00 98.56 248 ALA A N 1
ATOM 2040 C CA . ALA A 1 248 ? -5.079 5.932 -8.309 1.00 98.56 248 ALA A CA 1
ATOM 2041 C C . ALA A 1 248 ? -5.181 6.701 -6.986 1.00 98.56 248 ALA A C 1
ATOM 2043 O O . ALA A 1 248 ? -6.282 6.903 -6.479 1.00 98.56 248 ALA A O 1
ATOM 2044 N N . PHE A 1 249 ? -4.070 7.241 -6.479 1.00 98.62 249 PHE A N 1
ATOM 2045 C CA . PHE A 1 249 ? -4.120 8.116 -5.310 1.00 98.62 249 PHE A CA 1
ATOM 2046 C C . PHE A 1 249 ? -4.965 9.375 -5.544 1.00 98.62 249 PHE A C 1
ATOM 2048 O O . PHE A 1 249 ? -5.761 9.722 -4.680 1.00 98.62 249 PHE A O 1
ATOM 2055 N N . GLN A 1 250 ? -4.836 10.047 -6.693 1.00 98.50 250 GLN A N 1
ATOM 2056 C CA . GLN A 1 250 ? -5.633 11.243 -7.001 1.00 98.50 250 GLN A CA 1
ATOM 2057 C C . GLN A 1 250 ? -7.143 10.949 -6.973 1.00 98.50 250 GLN A C 1
ATOM 2059 O O . GLN A 1 250 ? -7.911 11.707 -6.381 1.00 98.50 250 GLN A O 1
ATOM 2064 N N . ARG A 1 251 ? -7.559 9.803 -7.524 1.00 97.44 251 ARG A N 1
ATOM 2065 C CA . ARG A 1 251 ? -8.950 9.323 -7.483 1.00 97.44 251 ARG A CA 1
ATOM 2066 C C . ARG A 1 251 ? -9.423 8.992 -6.080 1.00 97.44 251 ARG A C 1
ATOM 2068 O O . ARG A 1 251 ? -10.523 9.389 -5.697 1.00 97.44 251 ARG A O 1
ATOM 2075 N N . VAL A 1 252 ? -8.603 8.267 -5.318 1.00 94.75 252 VAL A N 1
ATOM 2076 C CA . VAL A 1 252 ? -8.880 7.974 -3.909 1.00 94.75 252 VAL A CA 1
ATOM 2077 C C . VAL A 1 252 ? -9.051 9.295 -3.160 1.00 94.75 252 VAL A C 1
ATOM 2079 O O . VAL A 1 252 ? -10.103 9.532 -2.582 1.00 94.75 252 VAL A O 1
ATOM 2082 N N . TRP A 1 253 ? -8.099 10.217 -3.267 1.00 95.00 253 TRP A N 1
ATOM 2083 C CA . TRP A 1 253 ? -8.173 11.527 -2.632 1.00 95.00 253 TRP A CA 1
ATOM 2084 C C . TRP A 1 253 ? -9.478 12.266 -2.963 1.00 95.00 253 TRP A C 1
ATOM 2086 O O . TRP A 1 253 ? -10.195 12.670 -2.048 1.00 95.00 253 TRP A O 1
ATOM 2096 N N . ASN A 1 254 ? -9.820 12.399 -4.248 1.00 91.81 254 ASN A N 1
ATOM 2097 C CA . ASN A 1 254 ? -11.018 13.113 -4.699 1.00 91.81 254 ASN A CA 1
ATOM 2098 C C . ASN A 1 254 ? -12.326 12.483 -4.214 1.00 91.81 254 ASN A C 1
ATOM 2100 O O . ASN A 1 254 ? -13.300 13.204 -3.989 1.00 91.81 254 ASN A O 1
ATOM 2104 N N . ARG A 1 255 ? -12.351 11.155 -4.041 1.00 85.44 255 ARG A N 1
ATOM 2105 C CA . ARG A 1 255 ? -13.503 10.422 -3.502 1.00 85.44 255 ARG A CA 1
ATOM 2106 C C . ARG A 1 255 ? -13.796 10.805 -2.052 1.00 85.44 255 ARG A C 1
ATOM 2108 O O . ARG A 1 255 ? -14.961 10.897 -1.687 1.00 85.44 255 ARG A O 1
ATOM 2115 N N . TYR A 1 256 ? -12.757 11.045 -1.252 1.00 83.75 256 TYR A N 1
ATOM 2116 C CA . TYR A 1 256 ? -12.883 11.302 0.188 1.00 83.75 256 TYR A CA 1
ATOM 2117 C C . TYR A 1 256 ? -12.739 12.779 0.581 1.00 83.75 256 TYR A C 1
ATOM 2119 O O . TYR A 1 256 ? -13.096 13.153 1.693 1.00 83.75 256 TYR A O 1
ATOM 2127 N N . ASN A 1 257 ? -12.250 13.635 -0.318 1.00 82.31 257 ASN A N 1
ATOM 2128 C CA . ASN A 1 257 ? -11.982 15.050 -0.051 1.00 82.31 257 ASN A CA 1
ATOM 2129 C C . ASN A 1 257 ? -12.717 15.931 -1.069 1.00 82.31 257 ASN A C 1
ATOM 2131 O O . ASN A 1 257 ? -12.101 16.613 -1.889 1.00 82.31 257 ASN A O 1
ATOM 2135 N N . ILE A 1 258 ? -14.054 15.913 -1.021 1.00 79.94 258 ILE A N 1
ATOM 2136 C CA . ILE A 1 258 ? -14.911 16.575 -2.020 1.00 79.94 258 ILE A CA 1
ATOM 2137 C C . ILE A 1 258 ? -14.655 18.086 -2.153 1.00 79.94 258 ILE A C 1
ATOM 2139 O O . ILE A 1 258 ? -14.788 18.621 -3.251 1.00 79.94 258 ILE A O 1
ATOM 2143 N N . ASN A 1 259 ? -14.213 18.735 -1.072 1.00 81.12 259 ASN A N 1
ATOM 2144 C CA . ASN A 1 259 ? -13.923 20.170 -1.021 1.00 81.12 259 ASN A CA 1
ATOM 2145 C C . ASN A 1 259 ? -12.444 20.525 -1.295 1.00 81.12 259 ASN A C 1
ATOM 2147 O O . ASN A 1 259 ? -12.115 21.704 -1.363 1.00 81.12 259 ASN A O 1
ATOM 2151 N N . ASP A 1 260 ? -11.541 19.546 -1.448 1.00 87.12 260 ASP A N 1
ATOM 2152 C CA . ASP A 1 260 ? -10.107 19.775 -1.735 1.00 87.12 260 ASP A CA 1
ATOM 2153 C C . ASP A 1 260 ? -9.629 18.908 -2.913 1.00 87.12 260 ASP A C 1
ATOM 2155 O O . ASP A 1 260 ? -8.619 18.214 -2.820 1.00 87.12 260 ASP A O 1
ATOM 2159 N N . ARG A 1 261 ? -10.365 18.898 -4.029 1.00 91.94 261 ARG A N 1
ATOM 2160 C CA . ARG A 1 261 ? -10.051 18.041 -5.188 1.00 91.94 261 ARG A CA 1
ATOM 2161 C C . ARG A 1 261 ? -8.723 18.391 -5.878 1.00 91.94 261 ARG A C 1
ATOM 2163 O O . ARG A 1 261 ? -8.234 19.519 -5.819 1.00 91.94 261 ARG A O 1
ATOM 2170 N N . ILE A 1 262 ? -8.161 17.408 -6.582 1.00 95.19 262 ILE A N 1
ATOM 2171 C CA . ILE A 1 262 ? -6.998 17.526 -7.475 1.00 95.19 262 ILE A CA 1
ATOM 2172 C C . ILE A 1 262 ? -7.255 16.949 -8.856 1.00 95.19 262 ILE A C 1
ATOM 2174 O O . ILE A 1 262 ? -8.122 16.101 -9.036 1.00 95.19 262 ILE A O 1
ATOM 2178 N N . SER A 1 263 ? -6.451 17.394 -9.823 1.00 95.62 263 SER A N 1
ATOM 2179 C CA . SER A 1 263 ? -6.346 16.760 -11.139 1.00 95.62 263 SER A CA 1
ATOM 2180 C C . SER A 1 263 ? -6.006 15.271 -11.000 1.00 95.62 263 SER A C 1
ATOM 2182 O O . SER A 1 263 ? -5.163 14.907 -10.181 1.00 95.62 263 SER A O 1
ATOM 2184 N N . GLU A 1 264 ? -6.653 14.423 -11.803 1.00 97.62 264 GLU A N 1
ATOM 2185 C CA . GLU A 1 264 ? -6.428 12.968 -11.891 1.00 97.62 264 GLU A CA 1
ATOM 2186 C C . GLU A 1 264 ? -5.531 12.604 -13.091 1.00 97.62 264 GLU A C 1
ATOM 2188 O O . GLU A 1 264 ? -5.746 11.630 -13.817 1.00 97.62 264 GLU A O 1
ATOM 2193 N N . ASP A 1 265 ? -4.521 13.430 -13.341 1.00 96.62 265 ASP A N 1
ATOM 2194 C CA . ASP A 1 265 ? -3.639 13.346 -14.508 1.00 96.62 265 ASP A CA 1
ATOM 2195 C C . ASP A 1 265 ? -2.605 12.210 -14.444 1.00 96.62 265 ASP A C 1
ATOM 2197 O O . ASP A 1 265 ? -2.075 11.806 -15.480 1.00 96.62 265 ASP A O 1
ATOM 2201 N N . GLY A 1 266 ? -2.346 11.634 -13.269 1.00 97.12 266 GLY A N 1
ATOM 2202 C CA . GLY A 1 266 ? -1.259 10.676 -13.048 1.00 97.12 266 GLY A CA 1
ATOM 2203 C C . GLY A 1 266 ? 0.125 11.321 -12.915 1.00 97.12 266 GLY A C 1
ATOM 2204 O O . GLY A 1 266 ? 1.132 10.614 -12.917 1.00 97.12 266 GLY A O 1
ATOM 2205 N N . SER A 1 267 ? 0.196 12.647 -12.781 1.00 97.31 267 SER A N 1
ATOM 2206 C CA . SER A 1 267 ? 1.437 13.402 -12.608 1.00 97.31 267 SER A CA 1
ATOM 2207 C C . SER A 1 267 ? 1.730 13.680 -11.134 1.00 97.31 267 SER A C 1
ATOM 2209 O O . SER A 1 267 ? 0.915 14.222 -10.380 1.00 97.31 267 SER A O 1
ATOM 2211 N N . TYR A 1 268 ? 2.938 13.324 -10.692 1.00 97.31 268 TYR A N 1
ATOM 2212 C CA . TYR A 1 268 ? 3.368 13.578 -9.318 1.00 97.31 268 TYR A CA 1
ATOM 2213 C C . TYR A 1 268 ? 3.942 14.998 -9.180 1.00 97.31 268 TYR A C 1
ATOM 2215 O O . TYR A 1 268 ? 5.147 15.215 -9.307 1.00 97.31 268 TYR A O 1
ATOM 2223 N N . GLY A 1 269 ? 3.059 15.974 -8.952 1.00 95.56 269 GLY A N 1
ATOM 2224 C CA . GLY A 1 269 ? 3.414 17.378 -8.709 1.00 95.56 269 GLY A CA 1
ATOM 2225 C C . GLY A 1 269 ? 3.251 17.823 -7.246 1.00 95.56 269 GLY A C 1
ATOM 2226 O O . GLY A 1 269 ? 2.784 17.047 -6.406 1.00 95.56 269 GLY A O 1
ATOM 2227 N N . PRO A 1 270 ? 3.557 19.099 -6.929 1.00 95.50 270 PRO A N 1
ATOM 2228 C CA . PRO A 1 270 ? 3.429 19.646 -5.572 1.00 95.50 270 PRO A CA 1
ATOM 2229 C C . PRO A 1 270 ? 2.024 19.492 -4.967 1.00 95.50 270 PRO A C 1
ATOM 2231 O O . PRO A 1 270 ? 1.885 19.209 -3.777 1.00 95.50 270 PRO A O 1
ATOM 2234 N N . SER A 1 271 ? 0.976 19.613 -5.789 1.00 95.50 271 SER A N 1
ATOM 2235 C CA . SER A 1 271 ? -0.418 19.406 -5.373 1.00 95.50 271 SER A CA 1
ATOM 2236 C C . SER A 1 271 ? -0.694 17.981 -4.895 1.00 95.50 271 SER A C 1
ATOM 2238 O O . SER A 1 271 ? -1.391 17.814 -3.891 1.00 95.50 271 SER A O 1
ATOM 2240 N N . THR A 1 272 ? -0.150 16.980 -5.592 1.00 98.19 272 THR A N 1
ATOM 2241 C CA . THR A 1 272 ? -0.258 15.562 -5.233 1.00 98.19 272 THR A CA 1
ATOM 2242 C C . THR A 1 272 ? 0.562 15.276 -3.976 1.00 98.19 272 THR A C 1
ATOM 2244 O O . THR A 1 272 ? 0.034 14.711 -3.022 1.00 98.19 272 THR A O 1
ATOM 2247 N N . GLU A 1 273 ? 1.816 15.740 -3.921 1.00 98.12 273 GLU A N 1
ATOM 2248 C CA . GLU A 1 273 ? 2.697 15.528 -2.765 1.00 98.12 273 GLU A CA 1
ATOM 2249 C C . GLU A 1 273 ? 2.125 16.132 -1.479 1.00 98.12 273 GLU A C 1
ATOM 2251 O O . GLU A 1 273 ? 2.107 15.462 -0.448 1.00 98.12 273 GLU A O 1
ATOM 2256 N N . ARG A 1 274 ? 1.610 17.372 -1.523 1.00 97.19 274 ARG A N 1
ATOM 2257 C CA . ARG A 1 274 ? 0.980 18.028 -0.362 1.00 97.19 274 ARG A CA 1
ATOM 2258 C C . ARG A 1 274 ? -0.135 17.165 0.222 1.00 97.19 274 ARG A C 1
ATOM 2260 O O . ARG A 1 274 ? -0.272 17.080 1.441 1.00 97.19 274 ARG A O 1
ATOM 2267 N N . ARG A 1 275 ? -0.953 16.562 -0.634 1.00 97.50 275 ARG A N 1
ATOM 2268 C CA . ARG A 1 275 ? -2.126 15.785 -0.224 1.00 97.50 275 ARG A CA 1
ATOM 2269 C C . ARG A 1 275 ? -1.738 14.397 0.247 1.00 97.50 275 ARG A C 1
ATOM 2271 O O . ARG A 1 275 ? -2.221 13.964 1.287 1.00 97.50 275 ARG A O 1
ATOM 2278 N N . LEU A 1 276 ? -0.766 13.768 -0.408 1.00 97.88 276 LEU A N 1
ATOM 2279 C CA . LEU A 1 276 ? -0.205 12.505 0.058 1.00 97.88 276 LEU A CA 1
ATOM 2280 C C . LEU A 1 276 ? 0.441 12.666 1.444 1.00 97.88 276 LEU A C 1
ATOM 2282 O O . LEU A 1 276 ? 0.134 11.904 2.351 1.00 97.88 276 LEU A O 1
ATOM 2286 N N . ASN A 1 277 ? 1.210 13.737 1.669 1.00 97.19 277 ASN A N 1
ATOM 2287 C CA . ASN A 1 277 ? 1.776 14.083 2.981 1.00 97.19 277 ASN A CA 1
ATOM 2288 C C . ASN A 1 277 ? 0.717 14.351 4.067 1.00 97.19 277 ASN A C 1
ATOM 2290 O O . ASN A 1 277 ? 0.983 14.139 5.252 1.00 97.19 277 ASN A O 1
ATOM 2294 N N . ASN A 1 278 ? -0.458 14.857 3.685 1.00 93.69 278 ASN A N 1
ATOM 2295 C CA . ASN A 1 278 ? -1.565 15.140 4.602 1.00 93.69 278 ASN A CA 1
ATOM 2296 C C . ASN A 1 278 ? -2.553 13.980 4.760 1.00 93.69 278 ASN A C 1
ATOM 2298 O O . ASN A 1 278 ? -3.446 14.087 5.599 1.00 93.69 278 ASN A O 1
ATOM 2302 N N . SER A 1 279 ? -2.386 12.905 3.991 1.00 94.50 279 SER A N 1
ATOM 2303 C CA . SER A 1 279 ? -3.187 11.692 4.120 1.00 94.50 279 SER A CA 1
ATOM 2304 C C . SER A 1 279 ? -2.848 10.996 5.433 1.00 94.50 279 SER A C 1
ATOM 2306 O O . SER A 1 279 ? -1.691 11.012 5.867 1.00 94.50 279 SER A O 1
ATOM 2308 N N . PHE A 1 280 ? -3.852 10.401 6.065 1.00 90.00 280 PHE A N 1
ATOM 2309 C CA . PHE A 1 280 ? -3.643 9.527 7.209 1.00 90.00 280 PHE A CA 1
ATOM 2310 C C . PHE A 1 280 ? -3.084 8.178 6.751 1.00 90.00 280 PHE A C 1
ATOM 2312 O O . PHE A 1 280 ? -3.387 7.707 5.652 1.00 90.00 280 PHE A O 1
ATOM 2319 N N . SER A 1 281 ? -2.224 7.578 7.566 1.00 87.62 281 SER A N 1
ATOM 2320 C CA . SER A 1 281 ? -1.484 6.365 7.224 1.00 87.62 281 SER A CA 1
ATOM 2321 C C . SER A 1 281 ? -2.386 5.134 7.065 1.00 87.62 281 SER A C 1
ATOM 2323 O O . SER A 1 281 ? -2.148 4.270 6.223 1.00 87.62 281 SER A O 1
ATOM 2325 N N . GLU A 1 282 ? -3.496 5.093 7.789 1.00 83.06 282 GLU A N 1
ATOM 2326 C CA . GLU A 1 282 ? -4.548 4.088 7.662 1.00 83.06 282 GLU A CA 1
ATOM 2327 C C . GLU A 1 282 ? -5.405 4.235 6.392 1.00 83.06 282 GLU A C 1
ATOM 2329 O O . GLU A 1 282 ? -6.232 3.365 6.115 1.00 83.06 282 GLU A O 1
ATOM 2334 N N . GLY A 1 283 ? -5.201 5.296 5.609 1.00 86.25 283 GLY A N 1
ATOM 2335 C CA . GLY A 1 283 ? -5.998 5.605 4.429 1.00 86.25 283 GLY A CA 1
ATOM 2336 C C . GLY A 1 283 ? -7.248 6.415 4.753 1.00 86.25 283 GLY A C 1
ATOM 2337 O O . GLY A 1 283 ? -7.378 7.021 5.815 1.00 86.25 283 GLY A O 1
ATOM 2338 N N . PHE A 1 284 ? -8.173 6.458 3.802 1.00 81.38 284 PHE A N 1
ATOM 2339 C CA . PHE A 1 284 ? -9.418 7.201 3.925 1.00 81.38 284 PHE A CA 1
ATOM 2340 C C . PHE A 1 284 ? -10.569 6.251 4.217 1.00 81.38 284 PHE A C 1
ATOM 2342 O O . PHE A 1 284 ? -10.812 5.299 3.482 1.00 81.38 284 PHE A O 1
ATOM 2349 N N . SER A 1 285 ? -11.325 6.505 5.268 1.00 68.81 285 SER A N 1
ATOM 2350 C CA . SER A 1 285 ? -12.632 5.874 5.427 1.00 68.81 285 SER A CA 1
ATOM 2351 C C . SER A 1 285 ? -13.678 6.782 4.790 1.00 68.81 285 SER A C 1
ATOM 2353 O O . SER A 1 285 ? -13.567 8.006 4.869 1.00 68.81 285 SER A O 1
ATOM 2355 N N . ILE A 1 286 ? -14.719 6.199 4.174 1.00 46.34 286 ILE A N 1
ATOM 2356 C CA . ILE A 1 286 ? -15.979 6.939 4.103 1.00 46.34 286 ILE A CA 1
ATOM 2357 C C . ILE A 1 286 ? -16.351 6.884 5.565 1.00 46.34 286 ILE A C 1
ATOM 2359 O O . ILE A 1 286 ? -16.695 5.815 6.071 1.00 46.34 286 ILE A O 1
ATOM 2363 N N . SER A 1 287 ? -16.192 7.983 6.280 1.00 36.12 287 SER A N 1
ATOM 2364 C CA . SER A 1 287 ? -17.060 8.171 7.413 1.00 36.12 287 SER A CA 1
ATOM 2365 C C . SER A 1 287 ? -18.471 8.132 6.820 1.00 36.12 287 SER A C 1
ATOM 2367 O O . SER A 1 287 ? -19.018 9.142 6.400 1.00 36.12 287 SER A O 1
ATOM 2369 N N . VAL A 1 288 ? -19.086 6.939 6.780 1.00 35.41 288 VAL A N 1
ATOM 2370 C CA . VAL A 1 288 ? -20.441 6.879 7.309 1.00 35.41 288 VAL A CA 1
ATOM 2371 C C . VAL A 1 288 ? -20.217 7.473 8.685 1.00 35.41 288 VAL A C 1
ATOM 2373 O O . VAL A 1 288 ? -19.410 6.900 9.431 1.00 35.41 288 VAL A O 1
ATOM 2376 N N . PRO A 1 289 ? -20.724 8.686 8.956 1.00 29.03 289 PRO A N 1
ATOM 2377 C CA . PRO A 1 289 ? -20.491 9.292 10.244 1.00 29.03 289 PRO A CA 1
ATOM 2378 C C . PRO A 1 289 ? -20.853 8.211 11.247 1.00 29.03 289 PRO A C 1
ATOM 2380 O O . PRO A 1 289 ? -21.952 7.650 11.182 1.00 29.03 289 PRO A O 1
ATOM 2383 N N . SER A 1 290 ? -19.900 7.825 12.104 1.00 29.48 290 SER A N 1
ATOM 2384 C CA . SER A 1 290 ? -20.283 7.001 13.238 1.00 29.48 290 SER A CA 1
ATOM 2385 C C . SER A 1 290 ? -21.439 7.769 13.865 1.00 29.48 290 SER A C 1
ATOM 2387 O O . SER A 1 290 ? -21.325 8.991 14.011 1.00 29.48 290 SER A O 1
ATOM 2389 N N . LYS A 1 291 ? -22.552 7.098 14.166 1.00 37.28 291 LYS A N 1
ATOM 2390 C CA . LYS A 1 291 ? -23.766 7.721 14.721 1.00 37.28 291 LYS A CA 1
ATOM 2391 C C . LYS A 1 291 ? -23.497 8.701 15.885 1.00 37.28 291 LYS A C 1
ATOM 2393 O O . LYS A 1 291 ? -24.367 9.483 16.221 1.00 37.28 291 LYS A O 1
ATOM 2398 N N . LYS A 1 292 ? -22.290 8.702 16.466 1.00 39.62 292 LYS A N 1
ATOM 2399 C CA . LYS A 1 292 ? -21.812 9.623 17.503 1.00 39.62 292 LYS A CA 1
ATOM 2400 C C . LYS A 1 292 ? -21.310 11.002 17.036 1.00 39.62 292 LYS A C 1
ATOM 2402 O O . LYS A 1 292 ? -21.165 11.866 17.888 1.00 39.62 292 LYS A O 1
ATOM 2407 N N . GLU A 1 293 ? -21.055 11.252 15.748 1.00 36.12 293 GLU A N 1
ATOM 2408 C CA . GLU A 1 293 ? -20.704 12.606 15.249 1.00 36.12 293 GLU A CA 1
ATOM 2409 C C . GLU A 1 293 ? -21.853 13.290 14.491 1.00 36.12 293 GLU A C 1
ATOM 2411 O O . GLU A 1 293 ? -21.886 14.515 14.412 1.00 36.12 293 GLU A O 1
ATOM 2416 N N . SER A 1 294 ? -22.856 12.527 14.035 1.00 36.06 294 SER A N 1
ATOM 2417 C CA . SER A 1 294 ? -24.148 13.066 13.576 1.00 36.06 294 SER A CA 1
ATOM 2418 C C . SER A 1 294 ? -25.097 13.441 14.726 1.00 36.06 294 SER A C 1
ATOM 2420 O O . SER A 1 294 ? -26.214 13.879 14.478 1.00 36.06 294 SER A O 1
ATOM 2422 N N . GLU A 1 295 ? -24.653 13.293 15.977 1.00 39.81 295 GLU A N 1
ATOM 2423 C CA . GLU A 1 295 ? -25.345 13.753 17.186 1.00 39.81 295 GLU A CA 1
ATOM 2424 C C . GLU A 1 295 ? -24.495 14.756 17.985 1.00 39.81 295 GLU A C 1
ATOM 2426 O O . GLU A 1 295 ? -24.496 14.778 19.212 1.00 39.81 295 GLU A O 1
ATOM 2431 N N . LYS A 1 296 ? -23.844 15.710 17.314 1.00 41.75 296 LYS A N 1
ATOM 2432 C CA . LYS A 1 296 ? -24.136 17.069 17.775 1.00 41.75 296 LYS A CA 1
ATOM 2433 C C . LYS A 1 296 ? -25.456 17.420 17.128 1.00 41.75 296 LYS A C 1
ATOM 2435 O O . LYS A 1 296 ? -25.478 17.903 15.999 1.00 41.75 296 LYS A O 1
ATOM 2440 N N . SER A 1 297 ? -26.551 17.126 17.835 1.00 46.22 297 SER A N 1
ATOM 2441 C CA . SER A 1 297 ? -27.805 17.809 17.563 1.00 46.22 297 SER A CA 1
ATOM 2442 C C . SER A 1 297 ? -27.446 19.280 17.395 1.00 46.22 297 SER A C 1
ATOM 2444 O O . SER A 1 297 ? -26.758 19.861 18.243 1.00 46.22 297 SER A O 1
ATOM 2446 N N . ILE A 1 298 ? -27.799 19.861 16.249 1.00 54.62 298 ILE A N 1
ATOM 2447 C CA . ILE A 1 298 ? -27.786 21.310 16.141 1.00 54.62 298 ILE A CA 1
ATOM 2448 C C . ILE A 1 298 ? -28.710 21.751 17.272 1.00 54.62 298 ILE A C 1
ATOM 2450 O O . ILE A 1 298 ? -29.919 21.536 17.209 1.00 54.62 298 ILE A O 1
ATOM 2454 N N . GLN A 1 299 ? -28.139 22.244 18.372 1.00 64.12 299 GLN A N 1
ATOM 2455 C CA . GLN A 1 299 ? -28.946 22.771 19.454 1.00 64.12 299 GLN A CA 1
ATOM 2456 C C . GLN A 1 299 ? -29.561 24.050 18.921 1.00 64.12 299 GLN A C 1
ATOM 2458 O O . GLN A 1 299 ? -28.924 25.102 18.890 1.00 64.12 299 GLN A O 1
ATOM 2463 N N . PHE A 1 300 ? -30.792 23.928 18.444 1.00 70.81 300 PHE A N 1
ATOM 2464 C CA . PHE A 1 300 ? -31.539 25.058 17.951 1.00 70.81 300 PHE A CA 1
ATOM 2465 C C . PHE A 1 300 ? -31.927 25.946 19.119 1.00 70.81 300 PHE A C 1
ATOM 2467 O O . PHE A 1 300 ? -32.903 25.698 19.837 1.00 70.81 300 PHE A O 1
ATOM 2474 N N . ARG A 1 301 ? -31.161 27.021 19.280 1.00 89.06 301 ARG A N 1
ATOM 2475 C CA . ARG A 1 301 ? -31.570 28.130 20.130 1.00 89.06 301 ARG A CA 1
ATOM 2476 C C . ARG A 1 301 ? -32.835 28.751 19.543 1.00 89.06 301 ARG A C 1
ATOM 2478 O O . ARG A 1 301 ? -33.129 28.622 18.356 1.00 89.06 301 ARG A O 1
ATOM 2485 N N . VAL A 1 302 ? -33.590 29.448 20.383 1.00 87.81 302 VAL A N 1
ATOM 2486 C CA . VAL A 1 302 ? -34.635 30.351 19.896 1.00 87.81 302 VAL A CA 1
ATOM 2487 C C . VAL A 1 302 ? -33.932 31.508 19.192 1.00 87.81 302 VAL A C 1
ATOM 2489 O O . VAL A 1 302 ? -33.268 32.312 19.848 1.00 87.81 302 VAL A O 1
ATOM 2492 N N . LEU A 1 303 ? -34.016 31.548 17.861 1.00 91.25 303 LEU A N 1
ATOM 2493 C CA . LEU A 1 303 ? -33.351 32.579 17.064 1.00 91.25 303 LEU A CA 1
ATOM 2494 C C . LEU A 1 303 ? -34.256 33.793 16.924 1.00 91.25 303 LEU A C 1
ATOM 2496 O O . LEU A 1 303 ? -35.438 33.652 16.632 1.00 91.25 303 LEU A O 1
ATOM 2500 N N . ARG A 1 304 ? -33.699 34.981 17.123 1.00 93.06 304 ARG A N 1
ATOM 2501 C CA . ARG A 1 304 ? -34.398 36.257 16.974 1.00 93.06 304 ARG A CA 1
ATOM 2502 C C . ARG A 1 304 ? -33.397 37.342 16.625 1.00 93.06 304 ARG A C 1
ATOM 2504 O O . ARG A 1 304 ? -32.196 37.183 16.851 1.00 93.06 304 ARG A O 1
ATOM 2511 N N . LEU A 1 305 ? -33.891 38.467 16.124 1.00 93.38 305 LEU A N 1
ATOM 2512 C CA . LEU A 1 305 ? -33.048 39.635 15.931 1.00 93.38 305 LEU A CA 1
ATOM 2513 C C . LEU A 1 305 ? -32.517 40.115 17.296 1.00 93.38 305 LEU A C 1
ATOM 2515 O O . LEU A 1 305 ? -33.290 40.421 18.202 1.00 93.38 305 LEU A O 1
ATOM 2519 N N . SER A 1 306 ? -31.193 40.155 17.457 1.00 87.62 306 SER A N 1
ATOM 2520 C CA . SER A 1 306 ? -30.517 40.579 18.692 1.00 87.62 306 SER A CA 1
ATOM 2521 C C . SER A 1 306 ? -29.296 41.448 18.398 1.00 87.62 306 SER A C 1
ATOM 2523 O O . SER A 1 306 ? -28.816 41.487 17.267 1.00 87.62 306 SER A O 1
ATOM 2525 N N . GLN A 1 307 ? -28.757 42.119 19.420 1.00 86.94 307 GLN A N 1
ATOM 2526 C CA . GLN A 1 307 ? -27.441 42.757 19.355 1.00 86.94 307 GLN A CA 1
ATOM 2527 C C . GLN A 1 307 ? -26.518 42.184 20.446 1.00 86.94 307 GLN A C 1
ATOM 2529 O O . GLN A 1 307 ? -26.872 42.270 21.620 1.00 86.94 307 GLN A O 1
ATOM 2534 N N . PRO A 1 308 ? -25.361 41.589 20.090 1.00 86.94 308 PRO A N 1
ATOM 2535 C CA . PRO A 1 308 ? -24.918 41.294 18.723 1.00 86.94 308 PRO A CA 1
ATOM 2536 C C . PRO A 1 308 ? -25.857 40.299 18.015 1.00 86.94 308 PRO A C 1
ATOM 2538 O O . PRO A 1 308 ? -26.604 39.570 18.672 1.00 86.94 308 PRO A O 1
ATOM 2541 N N . TYR A 1 309 ? -25.833 40.272 16.677 1.00 92.19 309 TYR A N 1
ATOM 2542 C CA . TYR A 1 309 ? -26.614 39.298 15.903 1.00 92.19 309 TYR A CA 1
ATOM 2543 C C . TYR A 1 309 ? -26.238 37.869 16.286 1.00 92.19 309 TYR A C 1
ATOM 2545 O O . TYR A 1 309 ? -25.060 37.563 16.501 1.00 92.19 309 TYR A O 1
ATOM 2553 N N . MET A 1 310 ? -27.238 36.988 16.333 1.00 86.19 310 MET A N 1
ATOM 2554 C CA . MET A 1 310 ? -27.006 35.571 16.590 1.00 86.19 310 MET A CA 1
ATOM 2555 C C . MET A 1 310 ? -26.242 34.958 15.419 1.00 86.19 310 MET A C 1
ATOM 2557 O O . MET A 1 310 ? -26.554 35.220 14.260 1.00 86.19 310 MET A O 1
ATOM 2561 N N . LYS A 1 311 ? -25.234 34.143 15.725 1.00 87.75 311 LYS A N 1
ATOM 2562 C CA . LYS A 1 311 ? -24.426 33.433 14.729 1.00 87.75 311 LYS A CA 1
ATOM 2563 C C . LYS A 1 311 ? -24.288 31.969 15.110 1.00 87.75 311 LYS A C 1
ATOM 2565 O O . LYS A 1 311 ? -24.264 31.663 16.308 1.00 87.75 311 LYS A O 1
ATOM 2570 N N . GLY A 1 312 ? -24.169 31.088 14.123 1.00 81.69 312 GLY A N 1
ATOM 2571 C CA . GLY A 1 312 ? -23.920 29.666 14.355 1.00 81.69 312 GLY A CA 1
ATOM 2572 C C . GLY A 1 312 ? -24.534 28.745 13.307 1.00 81.69 312 GLY A C 1
ATOM 2573 O O . GLY A 1 312 ? -25.208 29.186 12.377 1.00 81.69 312 GLY A O 1
ATOM 2574 N N . GLU A 1 313 ? -24.300 27.447 13.480 1.00 80.94 313 GLU A N 1
ATOM 2575 C CA . GLU A 1 313 ? -24.813 26.409 12.578 1.00 80.94 313 GLU A CA 1
ATOM 2576 C C . GLU A 1 313 ? -26.341 26.262 12.649 1.00 80.94 313 GLU A C 1
ATOM 2578 O O . GLU A 1 313 ? -26.964 25.926 11.649 1.00 80.94 313 GLU A O 1
ATOM 2583 N N . ASP A 1 314 ? -26.969 26.607 13.779 1.00 85.31 314 ASP A N 1
ATOM 2584 C CA . ASP A 1 314 ? -28.430 26.698 13.907 1.00 85.31 314 ASP A CA 1
ATOM 2585 C C . ASP A 1 314 ? -29.024 27.807 13.026 1.00 85.31 314 ASP A C 1
ATOM 2587 O O . ASP A 1 314 ? -30.061 27.610 12.395 1.00 85.31 314 ASP A O 1
ATOM 2591 N N . VAL A 1 315 ? -28.332 28.943 12.907 1.00 92.56 315 VAL A N 1
ATOM 2592 C CA . VAL A 1 315 ? -28.705 30.026 11.985 1.00 92.56 315 VAL A CA 1
ATOM 2593 C C . VAL A 1 315 ? -28.487 29.614 10.528 1.00 92.56 315 VAL A C 1
ATOM 2595 O O . VAL A 1 315 ? -29.339 29.854 9.675 1.00 92.56 315 VAL A O 1
ATOM 2598 N N . ARG A 1 316 ? -27.368 28.953 10.222 1.00 90.12 316 ARG A N 1
ATOM 2599 C CA . ARG A 1 316 ? -27.098 28.467 8.862 1.00 90.12 316 ARG A CA 1
ATOM 2600 C C . ARG A 1 316 ? -28.142 27.436 8.421 1.00 90.12 316 ARG A C 1
ATOM 2602 O O . ARG A 1 316 ? -28.609 27.496 7.287 1.00 90.12 316 ARG A O 1
ATOM 2609 N N . ALA A 1 317 ? -28.551 26.544 9.322 1.00 86.06 317 ALA A N 1
ATOM 2610 C CA . ALA A 1 317 ? -29.561 25.525 9.056 1.00 86.06 317 ALA A CA 1
ATOM 2611 C C . ALA A 1 317 ? -30.933 26.129 8.712 1.00 86.06 317 ALA A C 1
ATOM 2613 O O . ALA A 1 317 ? -31.546 25.711 7.729 1.00 86.06 317 ALA A O 1
ATOM 2614 N N . ILE A 1 318 ? -31.399 27.149 9.449 1.00 95.25 318 ILE A N 1
ATOM 2615 C CA . ILE A 1 318 ? -32.681 27.803 9.120 1.00 95.25 318 ILE A CA 1
ATOM 2616 C C . ILE A 1 318 ? -32.584 28.581 7.808 1.00 95.25 318 ILE A C 1
ATOM 2618 O O . ILE A 1 318 ? -33.523 28.557 7.016 1.00 95.25 318 ILE A O 1
ATOM 2622 N N . GLN A 1 319 ? -31.437 29.210 7.522 1.00 95.94 319 GLN A N 1
ATOM 2623 C CA . GLN A 1 319 ? -31.237 29.934 6.265 1.00 95.94 319 GLN A CA 1
ATOM 2624 C C . GLN A 1 319 ? -31.257 28.977 5.067 1.00 95.94 319 GLN A C 1
ATOM 2626 O O . GLN A 1 319 ? -31.882 29.270 4.052 1.00 95.94 319 GLN A O 1
ATOM 2631 N N . GLN A 1 320 ? -30.645 27.797 5.201 1.00 91.50 320 GLN A N 1
ATOM 2632 C CA . GLN A 1 320 ? -30.706 26.738 4.191 1.00 91.50 320 GLN A CA 1
ATOM 2633 C C . GLN A 1 320 ? -32.124 26.194 4.004 1.00 91.50 320 GLN A C 1
ATOM 2635 O O . GLN A 1 320 ? -32.541 25.979 2.867 1.00 91.50 320 GLN A O 1
ATOM 2640 N N . ALA A 1 321 ? -32.873 25.982 5.092 1.00 90.69 321 ALA A N 1
ATOM 2641 C CA . ALA A 1 321 ? -34.256 25.517 5.015 1.00 90.69 321 ALA A CA 1
ATOM 2642 C C . ALA A 1 321 ? -35.156 26.532 4.291 1.00 90.69 321 ALA A C 1
ATOM 2644 O O . ALA A 1 321 ? -35.930 26.152 3.415 1.00 90.69 321 ALA A O 1
ATOM 2645 N N . LEU A 1 322 ? -34.994 27.824 4.586 1.00 94.31 322 LEU A N 1
ATOM 2646 C CA . LEU A 1 322 ? -35.688 28.917 3.902 1.00 94.31 322 LEU A CA 1
ATOM 2647 C C . LEU A 1 322 ? -35.285 29.017 2.424 1.00 94.31 322 LEU A C 1
ATOM 2649 O O . LEU A 1 322 ? -36.151 29.074 1.555 1.00 94.31 322 LEU A O 1
ATOM 2653 N N . ALA A 1 323 ? -33.992 28.951 2.108 1.00 90.62 323 ALA A N 1
ATOM 2654 C CA . ALA A 1 323 ? -33.531 28.959 0.720 1.00 90.62 323 ALA A CA 1
ATOM 2655 C C . ALA A 1 323 ? -34.104 27.768 -0.071 1.00 90.62 323 ALA A C 1
ATOM 2657 O O . ALA A 1 323 ? -34.580 27.926 -1.194 1.00 90.62 323 ALA A O 1
ATOM 2658 N N . LYS A 1 324 ? -34.144 26.578 0.543 1.00 88.44 324 LYS A N 1
ATOM 2659 C CA . LYS A 1 324 ? -34.754 25.372 -0.037 1.00 88.44 324 LYS A CA 1
ATOM 2660 C C . LYS A 1 324 ? -36.268 25.506 -0.221 1.00 88.44 324 LYS A C 1
ATOM 2662 O O . LYS A 1 324 ? -36.807 24.958 -1.178 1.00 88.44 324 LYS A O 1
ATOM 2667 N N . ALA A 1 325 ? -36.942 26.231 0.669 1.00 86.75 325 ALA A N 1
ATOM 2668 C CA . ALA A 1 325 ? -38.361 26.561 0.552 1.00 86.75 325 ALA A CA 1
ATOM 2669 C C . ALA A 1 325 ? -38.647 27.679 -0.475 1.00 86.75 325 ALA A C 1
ATOM 2671 O O . ALA A 1 325 ? -39.806 28.034 -0.672 1.00 86.75 325 ALA A O 1
ATOM 2672 N N . GLY A 1 326 ? -37.618 28.207 -1.152 1.00 90.94 326 GLY A N 1
ATOM 2673 C CA . GLY A 1 326 ? -37.751 29.164 -2.253 1.00 90.94 326 GLY A CA 1
ATOM 2674 C C . GLY A 1 326 ? -37.633 30.636 -1.854 1.00 90.94 326 GLY A C 1
ATOM 2675 O O . GLY A 1 326 ? -37.878 31.505 -2.689 1.00 90.94 326 GLY A O 1
ATOM 2676 N N . TYR A 1 327 ? -37.252 30.945 -0.611 1.00 93.75 327 TYR A N 1
ATOM 2677 C CA . TYR A 1 327 ? -37.024 32.328 -0.188 1.00 93.75 327 TYR A CA 1
ATOM 2678 C C . TYR A 1 327 ? -35.626 32.814 -0.583 1.00 93.75 327 TYR A C 1
ATOM 2680 O O . TYR A 1 327 ? -34.645 32.078 -0.493 1.00 93.75 327 TYR A O 1
ATOM 2688 N N . SER A 1 328 ? -35.522 34.086 -0.970 1.00 92.00 328 SER A N 1
ATOM 2689 C CA . SER A 1 328 ? -34.243 34.720 -1.299 1.00 92.00 328 SER A CA 1
ATOM 2690 C C . SER A 1 328 ? -33.600 35.321 -0.047 1.00 92.00 328 SER A C 1
ATOM 2692 O O . SER A 1 328 ? -34.092 36.319 0.479 1.00 92.00 328 SER A O 1
ATOM 2694 N N . LEU A 1 329 ? -32.497 34.732 0.417 1.00 94.25 329 LEU A N 1
ATOM 2695 C CA . LEU A 1 329 ? -31.671 35.230 1.522 1.00 94.25 329 LEU A CA 1
ATOM 2696 C C . LEU A 1 329 ? -30.238 34.693 1.445 1.00 94.25 329 LEU A C 1
ATOM 2698 O O . LEU A 1 329 ? -30.002 33.626 0.879 1.00 94.25 329 LEU A O 1
ATOM 2702 N N . ASP A 1 330 ? -29.303 35.396 2.083 1.00 88.00 330 ASP A N 1
ATOM 2703 C CA . ASP A 1 330 ? -27.926 34.930 2.231 1.00 88.00 330 ASP A CA 1
ATOM 2704 C C . ASP A 1 330 ? -27.818 33.831 3.299 1.00 88.00 330 ASP A C 1
ATOM 2706 O O . ASP A 1 330 ? -28.373 33.935 4.395 1.00 88.00 330 ASP A O 1
ATOM 2710 N N . VAL A 1 331 ? -27.060 32.776 2.988 1.00 92.75 331 VAL A N 1
ATOM 2711 C CA . VAL A 1 331 ? -26.753 31.668 3.908 1.00 92.75 331 VAL A CA 1
ATOM 2712 C C . VAL A 1 331 ? -25.387 31.915 4.553 1.00 92.75 331 VAL A C 1
ATOM 2714 O O . VAL A 1 331 ? -24.407 31.198 4.329 1.00 92.75 331 VAL A O 1
ATOM 2717 N N . ASP A 1 332 ? -25.288 32.991 5.322 1.00 84.50 332 ASP A N 1
ATOM 2718 C CA . ASP A 1 332 ? -24.041 33.468 5.928 1.00 84.50 332 ASP A CA 1
ATOM 2719 C C . ASP A 1 332 ? -23.817 32.946 7.361 1.00 84.50 332 ASP A C 1
ATOM 2721 O O . ASP A 1 332 ? -22.690 32.962 7.865 1.00 84.50 332 ASP A O 1
ATOM 2725 N N . GLY A 1 333 ? -24.851 32.381 7.990 1.00 91.19 333 GLY A N 1
ATOM 2726 C CA . GLY A 1 333 ? -24.852 31.937 9.381 1.00 91.19 333 GLY A CA 1
ATOM 2727 C C . GLY A 1 333 ? -25.048 33.072 10.393 1.00 91.19 333 GLY A C 1
ATOM 2728 O O . GLY A 1 333 ? -24.676 32.894 11.555 1.00 91.19 333 GLY A O 1
ATOM 2729 N N . VAL A 1 334 ? -25.597 34.224 9.979 1.00 95.38 334 VAL A N 1
ATOM 2730 C CA . VAL A 1 334 ? -25.873 35.407 10.812 1.00 95.38 334 VAL A CA 1
ATOM 2731 C C . VAL A 1 334 ? -27.360 35.785 10.777 1.00 95.38 334 VAL A C 1
ATOM 2733 O O . VAL A 1 334 ? -27.918 36.142 9.745 1.00 95.38 334 VAL A O 1
ATOM 2736 N N . TYR A 1 335 ? -28.013 35.792 11.942 1.00 93.62 335 TYR A N 1
ATOM 2737 C CA . TYR A 1 335 ? -29.423 36.157 12.077 1.00 93.62 335 TYR A CA 1
ATOM 2738 C C . TYR A 1 335 ? -29.562 37.681 12.186 1.00 93.62 335 TYR A C 1
ATOM 2740 O O . TYR A 1 335 ? -29.710 38.248 13.273 1.00 93.62 335 TYR A O 1
ATOM 2748 N N . GLY A 1 336 ? -29.427 38.356 11.045 1.00 94.38 336 GLY A N 1
ATOM 2749 C CA . GLY A 1 336 ? -29.627 39.799 10.900 1.00 94.38 336 GLY A CA 1
ATOM 2750 C C . GLY A 1 336 ? -31.040 40.170 10.439 1.00 94.38 336 GLY A C 1
ATOM 2751 O O . GLY A 1 336 ? -31.914 39.315 10.290 1.00 94.38 336 GLY A O 1
ATOM 2752 N N . ARG A 1 337 ? -31.257 41.460 10.144 1.00 95.88 337 ARG A N 1
ATOM 2753 C CA . ARG A 1 337 ? -32.555 41.983 9.663 1.00 95.88 337 ARG A CA 1
ATOM 2754 C C . ARG A 1 337 ? -33.076 41.262 8.411 1.00 95.88 337 ARG A C 1
ATOM 2756 O O . ARG A 1 337 ? -34.277 41.060 8.293 1.00 95.88 337 ARG A O 1
ATOM 2763 N N . GLY A 1 338 ? -32.182 40.838 7.513 1.00 93.94 338 GLY A N 1
ATOM 2764 C CA . GLY A 1 338 ? -32.554 40.058 6.326 1.00 93.94 338 GLY A CA 1
ATOM 2765 C C . GLY A 1 338 ? -33.132 38.680 6.669 1.00 93.94 338 GLY A C 1
ATOM 2766 O O . GLY A 1 338 ? -34.161 38.298 6.125 1.00 93.94 338 GLY A O 1
ATOM 2767 N N . SER A 1 339 ? -32.530 37.967 7.629 1.00 95.56 339 SER A N 1
ATOM 2768 C CA . SER A 1 339 ? -33.056 36.675 8.099 1.00 95.56 339 SER A CA 1
ATOM 2769 C C . SER A 1 339 ? -34.397 36.839 8.818 1.00 95.56 339 SER A C 1
ATOM 2771 O O . SER A 1 339 ? -35.320 36.077 8.554 1.00 95.56 339 SER A O 1
ATOM 2773 N N . GLU A 1 340 ? -34.541 37.860 9.672 1.00 97.50 340 GLU A N 1
ATOM 2774 C CA . GLU A 1 340 ? -35.804 38.131 10.374 1.00 97.50 340 GLU A CA 1
ATOM 2775 C C . GLU A 1 340 ? -36.960 38.416 9.399 1.00 97.50 340 GLU A C 1
ATOM 2777 O O . GLU A 1 340 ? -38.051 37.869 9.563 1.00 97.50 340 GLU A O 1
ATOM 2782 N N . ALA A 1 341 ? -36.727 39.235 8.367 1.00 97.12 341 ALA A N 1
ATOM 2783 C CA . ALA A 1 341 ? -37.745 39.562 7.369 1.00 97.12 341 ALA A CA 1
ATOM 2784 C C . ALA A 1 341 ? -38.250 38.311 6.630 1.00 97.12 341 ALA A C 1
ATOM 2786 O O . ALA A 1 341 ? -39.457 38.132 6.460 1.00 97.12 341 ALA A O 1
ATOM 2787 N N . VAL A 1 342 ? -37.336 37.415 6.250 1.00 97.25 342 VAL A N 1
ATOM 2788 C CA . VAL A 1 342 ? -37.684 36.168 5.556 1.00 97.25 342 VAL A CA 1
ATOM 2789 C C . VAL A 1 342 ? -38.354 35.163 6.492 1.00 97.25 342 VAL A C 1
ATOM 2791 O O . VAL A 1 342 ? -39.297 34.490 6.083 1.00 97.25 342 VAL A O 1
ATOM 2794 N N . VAL A 1 343 ? -37.953 35.098 7.765 1.00 97.69 343 VAL A N 1
ATOM 2795 C CA . VAL A 1 343 ? -38.650 34.274 8.767 1.00 97.69 343 VAL A CA 1
ATOM 2796 C C . VAL A 1 343 ? -40.086 34.755 8.972 1.00 97.69 343 VAL A C 1
ATOM 2798 O O . VAL A 1 343 ? -40.987 33.922 8.983 1.00 97.69 343 VAL A O 1
ATOM 2801 N N . LYS A 1 344 ? -40.331 36.070 9.049 1.00 96.50 344 LYS A N 1
ATOM 2802 C CA . LYS A 1 344 ? -41.697 36.619 9.129 1.00 96.50 344 LYS A CA 1
ATOM 2803 C C . LYS A 1 344 ? -42.527 36.241 7.900 1.00 96.50 344 LYS A C 1
ATOM 2805 O O . LYS A 1 344 ? -43.669 35.809 8.041 1.00 96.50 344 LYS A O 1
ATOM 2810 N N . GLN A 1 345 ? -41.946 36.322 6.703 1.00 96.50 345 GLN A N 1
ATOM 2811 C CA . GLN A 1 345 ? -42.619 35.889 5.475 1.00 96.50 345 GLN A CA 1
ATOM 2812 C C . GLN A 1 345 ? -42.960 34.391 5.508 1.00 96.50 345 GLN A C 1
ATOM 2814 O O . GLN A 1 345 ? -44.077 33.998 5.168 1.00 96.50 345 GLN A O 1
ATOM 2819 N N . PHE A 1 346 ? -42.019 33.558 5.957 1.00 97.00 346 PHE A N 1
ATOM 2820 C CA . PHE A 1 346 ? -42.231 32.124 6.126 1.00 97.00 346 PHE A CA 1
ATOM 2821 C C . PHE A 1 346 ? -43.341 31.821 7.132 1.00 97.00 346 PHE A C 1
ATOM 2823 O O . PHE A 1 346 ? -44.234 31.031 6.831 1.00 97.00 346 PHE A O 1
ATOM 2830 N N . GLN A 1 347 ? -43.322 32.465 8.300 1.00 97.56 347 GLN A N 1
ATOM 2831 C CA . GLN A 1 347 ? -44.346 32.308 9.332 1.00 97.56 347 GLN A CA 1
ATOM 2832 C C . GLN A 1 347 ? -45.732 32.681 8.803 1.00 97.56 347 GLN A C 1
ATOM 2834 O O . GLN A 1 347 ? -46.669 31.895 8.941 1.00 97.56 347 GLN A O 1
ATOM 2839 N N . GLN A 1 348 ? -45.838 33.817 8.107 1.00 96.62 348 GLN A N 1
ATOM 2840 C CA . GLN A 1 348 ? -47.087 34.282 7.510 1.00 96.62 348 GLN A CA 1
ATOM 2841 C C . GLN A 1 348 ? -47.648 33.278 6.494 1.00 96.62 348 GLN A C 1
ATOM 2843 O O . GLN A 1 348 ? -48.831 32.950 6.539 1.00 96.62 348 GLN A O 1
ATOM 2848 N N . GLN A 1 349 ? -46.805 32.751 5.600 1.00 95.31 349 GLN A N 1
ATOM 2849 C CA . GLN A 1 349 ? -47.229 31.787 4.576 1.00 95.31 349 GLN A CA 1
ATOM 2850 C C . GLN A 1 349 ? -47.586 30.409 5.146 1.00 95.31 349 GLN A C 1
ATOM 2852 O O . GLN A 1 349 ? -48.264 29.625 4.487 1.00 95.31 349 GLN A O 1
ATOM 2857 N N . ASN A 1 350 ? -47.147 30.111 6.368 1.00 93.00 350 ASN A N 1
ATOM 2858 C CA . ASN A 1 350 ? -47.330 28.814 7.004 1.00 93.00 350 ASN A CA 1
ATOM 2859 C C . ASN A 1 350 ? -48.318 28.822 8.182 1.00 93.00 350 ASN A C 1
ATOM 2861 O O . ASN A 1 350 ? -48.458 27.789 8.842 1.00 93.00 350 ASN A O 1
ATOM 2865 N N . GLY A 1 351 ? -49.005 29.944 8.428 1.00 93.94 351 GLY A N 1
ATOM 2866 C CA . GLY A 1 351 ? -50.004 30.072 9.493 1.00 93.94 351 GLY A CA 1
ATOM 2867 C C . GLY A 1 351 ? -49.412 30.034 10.905 1.00 93.94 351 GLY A C 1
ATOM 2868 O O . GLY A 1 351 ? -50.032 29.481 11.808 1.00 93.94 351 GLY A O 1
ATOM 2869 N N . LEU A 1 352 ? -48.200 30.565 11.079 1.00 94.56 352 LEU A N 1
ATOM 2870 C CA . LEU A 1 352 ? -47.520 30.698 12.370 1.00 94.56 352 LEU A CA 1
ATOM 2871 C C . LEU A 1 352 ? -47.584 32.150 12.867 1.00 94.56 352 LEU A C 1
ATOM 2873 O O . LEU A 1 352 ? -47.800 33.067 12.072 1.00 94.56 352 LEU A O 1
ATOM 2877 N N . ASP A 1 353 ? -47.319 32.366 14.158 1.00 91.00 353 ASP A N 1
ATOM 2878 C CA . ASP A 1 353 ? -47.149 33.712 14.715 1.00 91.00 353 ASP A CA 1
ATOM 2879 C C . ASP A 1 353 ? -46.026 34.457 13.975 1.00 91.00 353 ASP A C 1
ATOM 2881 O O . ASP A 1 353 ? -44.899 33.972 13.874 1.00 91.00 353 ASP A O 1
ATOM 2885 N N . VAL A 1 354 ? -46.340 35.634 13.424 1.00 96.75 354 VAL A N 1
ATOM 2886 C CA . VAL A 1 354 ? -45.435 36.422 12.564 1.00 96.75 354 VAL A CA 1
ATOM 2887 C C . VAL A 1 354 ? -44.551 37.339 13.414 1.00 96.75 354 VAL A C 1
ATOM 2889 O O . VAL A 1 354 ? -44.589 38.565 13.318 1.00 96.75 354 VAL A O 1
ATOM 2892 N N . ASP A 1 355 ? -43.764 36.739 14.299 1.00 87.94 355 ASP A N 1
ATOM 2893 C CA . ASP A 1 355 ? -42.922 37.443 15.271 1.00 87.94 355 ASP A CA 1
ATOM 2894 C C . ASP A 1 355 ? -41.447 37.553 14.840 1.00 87.94 355 ASP A C 1
ATOM 2896 O O . ASP A 1 355 ? -40.682 38.328 15.417 1.00 87.94 355 ASP A O 1
ATOM 2900 N N . GLY A 1 356 ? -41.038 36.840 13.786 1.00 92.25 356 GLY A N 1
ATOM 2901 C CA . GLY A 1 356 ? -39.645 36.765 13.345 1.00 92.25 356 GLY A CA 1
ATOM 2902 C C . GLY A 1 356 ? -38.751 35.956 14.282 1.00 92.25 356 GLY A C 1
ATOM 2903 O O . GLY A 1 356 ? -37.529 36.126 14.240 1.00 92.25 356 GLY A O 1
ATOM 2904 N N . ILE A 1 357 ? -39.335 35.107 15.131 1.00 94.94 357 ILE A N 1
ATOM 2905 C CA . ILE A 1 357 ? -38.646 34.250 16.091 1.00 94.94 357 ILE A CA 1
ATOM 2906 C C . ILE A 1 357 ? -38.699 32.789 15.625 1.00 94.94 357 ILE A C 1
ATOM 2908 O O . ILE A 1 357 ? -39.752 32.178 15.431 1.00 94.94 357 ILE A O 1
ATOM 2912 N N . VAL A 1 358 ? -37.532 32.158 15.510 1.00 90.81 358 VAL A N 1
ATOM 2913 C CA . VAL A 1 358 ? -37.427 30.738 15.155 1.00 90.81 358 VAL A CA 1
ATOM 2914 C C . VAL A 1 358 ? -37.475 29.871 16.416 1.00 90.81 358 VAL A C 1
ATOM 2916 O O . VAL A 1 358 ? -36.465 29.351 16.902 1.00 90.81 358 VAL A O 1
ATOM 2919 N N . GLY A 1 359 ? -38.681 29.748 16.974 1.00 79.00 359 GLY A N 1
ATOM 2920 C CA . GLY A 1 359 ? -39.017 28.823 18.058 1.00 79.00 359 GLY A CA 1
ATOM 2921 C C . GLY A 1 359 ? -39.349 27.401 17.569 1.00 79.00 359 GLY A C 1
ATOM 2922 O O . GLY A 1 359 ? -39.291 27.128 16.368 1.00 79.00 359 GLY A O 1
ATOM 2923 N N . PRO A 1 360 ? -39.718 26.476 18.478 1.00 83.75 360 PRO A N 1
ATOM 2924 C CA . PRO A 1 360 ? -40.021 25.084 18.133 1.00 83.75 360 PRO A CA 1
ATOM 2925 C C . PRO A 1 360 ? -41.077 24.916 17.030 1.00 83.75 360 PRO A C 1
ATOM 2927 O O . PRO A 1 360 ? -40.881 24.097 16.139 1.00 83.75 360 PRO A O 1
ATOM 2930 N N . ALA A 1 361 ? -42.149 25.716 17.039 1.00 76.88 361 ALA A N 1
ATOM 2931 C CA . ALA A 1 361 ? -43.205 25.649 16.023 1.00 76.88 361 ALA A CA 1
ATOM 2932 C C . ALA A 1 361 ? -42.696 26.046 14.625 1.00 76.88 361 ALA A C 1
ATOM 2934 O O . ALA A 1 361 ? -42.920 25.328 13.649 1.00 76.88 361 ALA A O 1
ATOM 2935 N N . THR A 1 362 ? -41.939 27.145 14.539 1.00 88.62 362 THR A N 1
ATOM 2936 C CA . THR A 1 362 ? -41.301 27.600 13.296 1.00 88.62 362 THR A CA 1
ATOM 2937 C C . THR A 1 362 ? -40.333 26.552 12.748 1.00 88.62 362 THR A C 1
ATOM 2939 O O . THR A 1 362 ? -40.364 26.258 11.555 1.00 88.62 362 THR A O 1
ATOM 2942 N N . ARG A 1 363 ? -39.522 25.925 13.609 1.00 91.75 363 ARG A N 1
ATOM 2943 C CA . ARG A 1 363 ? -38.577 24.873 13.194 1.00 91.75 363 ARG A CA 1
ATOM 2944 C C . ARG A 1 363 ? -39.258 23.596 12.732 1.00 91.75 363 ARG A C 1
ATOM 2946 O O . ARG A 1 363 ? -38.923 23.098 11.662 1.00 91.75 363 ARG A O 1
ATOM 2953 N N . ALA A 1 364 ? -40.271 23.137 13.466 1.00 78.19 364 ALA A N 1
ATOM 2954 C CA . ALA A 1 364 ? -41.059 21.976 13.069 1.00 78.19 364 ALA A CA 1
ATOM 2955 C C . ALA A 1 364 ? -41.652 22.167 11.665 1.00 78.19 364 ALA A C 1
ATOM 2957 O O . ALA A 1 364 ? -41.640 21.248 10.850 1.00 78.19 364 ALA A O 1
ATOM 2958 N N . LYS A 1 365 ? -42.096 23.389 11.342 1.00 87.44 365 LYS A N 1
ATOM 2959 C CA . LYS A 1 365 ? -42.622 23.724 10.016 1.00 87.44 365 LYS A CA 1
ATOM 2960 C C . LYS A 1 365 ? -41.549 23.787 8.921 1.00 87.44 365 LYS A C 1
ATOM 2962 O O . LYS A 1 365 ? -41.855 23.501 7.769 1.00 87.44 365 LYS A O 1
ATOM 2967 N N . MET A 1 366 ? -40.306 24.126 9.270 1.00 88.69 366 MET A N 1
ATOM 2968 C CA . MET A 1 366 ? -39.139 24.069 8.375 1.00 88.69 366 MET A CA 1
ATOM 2969 C C . MET A 1 366 ? -38.580 22.645 8.195 1.00 88.69 366 MET A C 1
ATOM 2971 O O . MET A 1 366 ? -37.755 22.428 7.308 1.00 88.69 366 MET A O 1
ATOM 2975 N N . GLY A 1 367 ? -39.016 21.682 9.018 1.00 81.88 367 GLY A N 1
ATOM 2976 C CA . GLY A 1 367 ? -38.483 20.318 9.045 1.00 81.88 367 GLY A CA 1
ATOM 2977 C C . GLY A 1 367 ? -37.137 20.198 9.771 1.00 81.88 367 GLY A C 1
ATOM 2978 O O . GLY A 1 367 ? -36.297 19.410 9.336 1.00 81.88 367 GLY A O 1
ATOM 2979 N N . LEU A 1 368 ? -36.929 21.001 10.826 1.00 75.62 368 LEU A N 1
ATOM 2980 C CA . LEU A 1 368 ? -35.689 21.111 11.610 1.00 75.62 368 LEU A CA 1
ATOM 2981 C C . LEU A 1 368 ? -35.852 20.738 13.086 1.00 75.62 368 LEU A C 1
ATOM 2983 O O . LEU A 1 368 ? -36.914 21.066 13.670 1.00 75.62 368 LEU A O 1
#

Secondary structure (DSSP, 8-state):
--EEEEE-S-EEEESSSS-GGG---GGGEEEE-TT-EEEEEEEEE--SSSSEEEEEESS--BTTB-EEEEEGGGEEEEETTEEEES-----BGGG--SS-SGGGHHHHHHHHHHHHHHSTTSSEE-TTSSEEE-TT-B-EE-HHHHHHHHHHHHHHTS-EEEEE-B--HHHHHHHHHHHHTT-TT-S--PPTT-SGGGGT-EEEETTHHHHHHHHHHTTEEE--TTSTTEEEE-SSS----HHHHHHHHHHHHHHH-TTS----SS---HHHHHHHHHSBTT--------TTTTTS------B---SSPEESHHHHHHHHHHHHTT-----SSEE-HHHHHHHHHHHHHTTS--SS-B-HHHHHHHT-

Radius of gyration: 28.6 Å; chains: 1; bounding box: 78×69×58 Å